Protein AF-A0A356U822-F1 (afdb_monomer)

Mean predicted aligned error: 6.44 Å

pLDDT: mean 88.54, std 7.98, range [46.19, 98.0]

Sequence (262 aa):
MSKSGEIRYLLTSSNTKQGFHTFIPDLIQGLRKIYILKGAAGSGKSTFIRLLGESLSEKGYEIEFWISALDPVSPDGVYIPRLGAAVINGSLPQPIDPRYPGATGHIIYLGDYRNSKDLNGKTREIIDLIDRQDEQNAKAFEVLRIAAQVREEVKRPARDCLSVANIRGLIEELASELLREQPGERHYFASAVTADGMVNYIDEISYECKRRYILTGPPGSGKSMVITELARMAREKGYFLEYYHCGFDLESIVMVIIRNLQ

Solvent-accessible surface area (backbone atoms only — not comparable to full-atom values): 14302 Å² total; per-residue (Å²): 131,81,66,63,27,56,76,45,76,42,37,34,28,17,45,20,43,89,32,81,46,66,36,56,75,66,73,56,56,90,44,64,36,36,39,33,36,33,49,62,91,88,49,48,58,37,58,51,38,48,53,52,43,54,60,38,17,66,71,45,34,52,31,40,35,25,31,26,23,79,43,78,94,35,38,41,23,29,37,30,70,96,72,37,30,36,38,33,56,21,65,45,100,72,68,54,77,59,93,44,69,80,74,35,17,41,81,43,63,37,57,83,78,52,72,68,77,82,51,67,91,44,61,64,61,52,51,56,52,50,57,49,49,52,55,50,50,55,54,51,35,51,52,38,37,52,51,48,54,54,52,49,63,64,18,45,70,40,42,75,68,56,56,65,69,60,50,50,53,52,39,54,54,51,51,69,76,66,67,64,78,47,73,48,79,48,67,36,34,34,25,23,32,29,81,92,41,82,47,74,43,57,66,73,70,48,60,86,52,93,73,83,88,83,86,82,77,64,69,39,63,51,60,41,56,46,52,51,51,43,50,50,54,38,46,76,62,28,23,26,36,40,39,18,17,34,18,54,40,76,87,40,44,76,46,73,47,68,55,78,62,129

Radius of gyration: 20.71 Å; Cα contacts (8 Å, |Δi|>4): 453; chains: 1; bounding box: 52×39×64 Å

Nearest PDB structures (foldseek):
  5izm-assembly1_A  TM=5.209E-01  e=2.216E+00  Homo sapiens
  8xj3-assembly1_B  TM=2.256E-01  e=2.216E+00  Akkermansia muciniphila

Foldseek 3Di:
DPQFAAEAEFAQWAQALQGIDGQVVVVLPPQQAEEEEDEDPPLCLQVVQVVVQRVVRRVHFHKYFHADQADRVGGQKIDGVVRSYMYGHQPPVNGDDDPDDPGHYDYDYSNVVDDPVVCPPCVVVVVVVVVVVVVVSVVVSVVLNVVVVVLVVQLVVLQVPEDPVVLVVVLVVCLVVFADAAADEGEGAQWHQHPVGIGGCVCSVCVPPPDDDADDDDRNNCQQVSQVVSVVSNNVRHWYKYFHAHNHHRSRTPDIDTPPRD

Structure (mmCIF, N/CA/C/O backbone):
data_AF-A0A356U822-F1
#
_entry.id   AF-A0A356U822-F1
#
loop_
_atom_site.group_PDB
_atom_site.id
_atom_site.type_symbol
_atom_site.label_atom_id
_atom_site.label_alt_id
_atom_site.label_comp_id
_atom_site.label_asym_id
_atom_site.label_entity_id
_atom_site.label_seq_id
_atom_site.pdbx_PDB_ins_code
_atom_site.Cartn_x
_at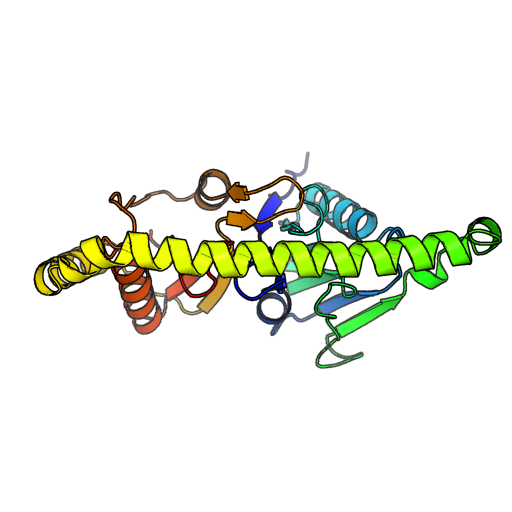om_site.Cartn_y
_atom_site.Cartn_z
_atom_site.occupancy
_atom_site.B_iso_or_equiv
_atom_site.auth_seq_id
_atom_site.auth_comp_id
_atom_site.auth_asym_id
_atom_site.auth_atom_id
_atom_site.pdbx_PDB_model_num
ATOM 1 N N . MET A 1 1 ? -26.441 -0.836 -22.595 1.00 46.19 1 MET A N 1
ATOM 2 C CA . MET A 1 1 ? -25.017 -0.545 -22.326 1.00 46.19 1 MET A CA 1
ATOM 3 C C . MET A 1 1 ? -24.641 -1.293 -21.060 1.00 46.19 1 MET A C 1
ATOM 5 O O . MET A 1 1 ? -25.331 -1.110 -20.064 1.00 46.19 1 MET A O 1
ATOM 9 N N . SER A 1 2 ? -23.671 -2.211 -21.106 1.00 52.91 2 SER A N 1
ATOM 10 C CA . SER A 1 2 ? -23.185 -2.876 -19.889 1.00 52.91 2 SER A CA 1
ATOM 11 C C . SER A 1 2 ? -22.552 -1.828 -18.979 1.00 52.91 2 SER A C 1
ATOM 13 O O . SER A 1 2 ? -21.801 -0.979 -19.452 1.00 52.91 2 SER A O 1
ATOM 15 N N . LYS A 1 3 ? -22.897 -1.842 -17.692 1.00 75.62 3 LYS A N 1
ATOM 16 C CA . LYS A 1 3 ? -22.325 -0.922 -16.706 1.00 75.62 3 LYS A CA 1
ATOM 17 C C . LYS A 1 3 ? -20.821 -1.215 -16.587 1.00 75.62 3 LYS A C 1
ATOM 19 O O . LYS A 1 3 ? -20.459 -2.382 -16.437 1.00 75.62 3 LYS A O 1
ATOM 24 N N . SER A 1 4 ? -19.974 -0.186 -16.694 1.00 82.25 4 SER A N 1
ATOM 25 C CA . SER A 1 4 ? -18.534 -0.315 -16.422 1.00 82.25 4 SER A CA 1
ATOM 26 C C . SER A 1 4 ? -18.336 -0.858 -15.010 1.00 82.25 4 SER A C 1
ATOM 28 O O . SER A 1 4 ? -19.109 -0.521 -14.108 1.00 82.25 4 SER A O 1
ATOM 30 N N . GLY A 1 5 ? -17.339 -1.720 -14.832 1.00 86.69 5 GLY A N 1
ATOM 31 C CA . GLY A 1 5 ? -16.978 -2.242 -13.522 1.00 86.69 5 GLY A CA 1
ATOM 32 C C . GLY A 1 5 ? -16.317 -1.162 -12.674 1.00 86.69 5 GLY A C 1
ATOM 33 O O . GLY A 1 5 ? -15.721 -0.223 -13.204 1.00 86.69 5 GLY A O 1
ATOM 34 N N . GLU A 1 6 ? -16.453 -1.278 -11.360 1.00 90.88 6 GLU A N 1
ATOM 35 C CA . GLU A 1 6 ? -15.905 -0.302 -10.425 1.00 90.88 6 GLU A CA 1
ATOM 36 C C . GLU A 1 6 ? -14.372 -0.345 -10.406 1.00 90.88 6 GLU A C 1
ATOM 38 O O . GLU A 1 6 ? -13.769 -1.418 -10.500 1.00 90.88 6 GLU A O 1
ATOM 43 N N . ILE A 1 7 ? -13.746 0.828 -10.301 1.00 93.44 7 ILE A N 1
ATOM 44 C CA . ILE A 1 7 ? -12.296 0.971 -10.186 1.00 93.44 7 ILE A CA 1
ATOM 45 C C . ILE A 1 7 ? -11.983 1.603 -8.835 1.00 93.44 7 ILE A C 1
ATOM 47 O O . ILE A 1 7 ? -12.468 2.690 -8.527 1.00 93.44 7 ILE A O 1
ATOM 51 N N . ARG A 1 8 ? -11.106 0.950 -8.074 1.00 92.50 8 ARG A N 1
ATOM 52 C CA . ARG A 1 8 ? -10.548 1.466 -6.824 1.00 92.50 8 ARG A CA 1
ATOM 53 C C . ARG A 1 8 ? -9.039 1.627 -6.950 1.00 92.50 8 ARG A C 1
ATOM 55 O O . ARG A 1 8 ? -8.365 0.755 -7.495 1.00 92.50 8 ARG A O 1
ATOM 62 N N . TYR A 1 9 ? -8.505 2.707 -6.391 1.00 93.62 9 TYR A N 1
ATOM 63 C CA . TYR A 1 9 ? -7.067 2.961 -6.307 1.00 93.62 9 TYR A CA 1
ATOM 64 C C . TYR A 1 9 ? -6.591 2.799 -4.864 1.00 93.62 9 TYR A C 1
ATOM 66 O O . TYR A 1 9 ? -7.190 3.351 -3.943 1.00 93.62 9 TYR A O 1
ATOM 74 N N . LEU A 1 10 ? -5.524 2.027 -4.665 1.00 93.62 10 LEU A N 1
ATOM 75 C CA . LEU A 1 10 ? -4.975 1.702 -3.350 1.00 93.62 10 LEU A CA 1
ATOM 76 C C . LEU A 1 10 ? -3.466 1.919 -3.331 1.00 93.62 10 LEU A C 1
ATOM 78 O O . LEU A 1 10 ? -2.761 1.523 -4.257 1.00 93.62 10 LEU A O 1
ATOM 82 N N . LEU A 1 11 ? -2.962 2.505 -2.248 1.00 93.62 11 LEU A N 1
ATOM 83 C CA . LEU A 1 11 ? -1.528 2.641 -2.020 1.00 93.62 11 LEU A CA 1
ATOM 84 C C . LEU A 1 11 ? -1.010 1.342 -1.397 1.00 93.62 11 LEU A C 1
ATOM 86 O O . LEU A 1 11 ? -1.392 0.974 -0.285 1.00 93.62 11 LEU A O 1
ATOM 90 N N . THR A 1 12 ? -0.140 0.635 -2.111 1.00 93.56 12 THR A N 1
ATOM 91 C CA . THR A 1 12 ? 0.454 -0.627 -1.633 1.00 93.56 12 THR A CA 1
ATOM 92 C C . THR A 1 12 ? 1.937 -0.505 -1.335 1.00 93.56 12 THR A C 1
ATOM 94 O O . THR A 1 12 ? 2.517 -1.443 -0.801 1.00 93.56 12 THR A O 1
ATOM 97 N N . SER A 1 13 ? 2.556 0.627 -1.665 1.00 94.19 13 SER A N 1
ATOM 98 C CA . SER A 1 13 ? 3.960 0.909 -1.383 1.00 94.19 13 SER A CA 1
ATOM 99 C C . SER A 1 13 ? 4.145 2.310 -0.801 1.00 94.19 13 SER A C 1
ATOM 101 O O . SER A 1 13 ? 3.261 3.158 -0.928 1.00 94.19 13 SER A O 1
ATOM 103 N N . SER A 1 14 ? 5.273 2.542 -0.126 1.00 95.00 14 SER A N 1
ATOM 104 C CA . SER A 1 14 ? 5.680 3.855 0.392 1.00 95.00 14 SER A CA 1
ATOM 105 C C . SER A 1 14 ? 7.184 3.904 0.684 1.00 95.00 14 SER A C 1
ATOM 107 O O . SER A 1 14 ? 7.799 2.874 0.968 1.00 95.00 14 SER A O 1
ATOM 109 N N . ASN A 1 15 ? 7.770 5.105 0.675 1.00 93.62 15 ASN A N 1
ATOM 110 C CA . ASN A 1 15 ? 9.106 5.369 1.214 1.00 93.62 15 ASN A CA 1
ATOM 111 C C . ASN A 1 15 ? 9.008 5.682 2.718 1.00 93.62 15 ASN A C 1
ATOM 113 O O . ASN A 1 15 ? 8.740 6.813 3.123 1.00 93.62 15 ASN A O 1
ATOM 117 N N . THR A 1 16 ? 9.174 4.671 3.567 1.00 93.00 16 THR A N 1
ATOM 118 C CA . THR A 1 16 ? 9.026 4.812 5.022 1.00 93.00 16 THR A CA 1
ATOM 119 C C . THR A 1 16 ? 10.321 5.303 5.676 1.00 93.00 16 THR A C 1
ATOM 121 O O . THR A 1 16 ? 11.376 5.399 5.045 1.00 93.00 16 THR A O 1
ATOM 124 N N . LYS A 1 17 ? 10.278 5.544 6.992 1.00 90.44 17 LYS A N 1
ATOM 125 C CA . LYS A 1 17 ? 11.473 5.791 7.819 1.00 90.44 17 LYS A CA 1
ATOM 126 C C . LYS A 1 17 ? 12.520 4.664 7.773 1.00 90.44 17 LYS A C 1
ATOM 128 O O . LYS A 1 17 ? 13.644 4.882 8.213 1.00 90.44 17 LYS A O 1
ATOM 133 N N . GLN A 1 18 ? 12.154 3.467 7.302 1.00 89.94 18 GLN A N 1
ATOM 134 C CA . GLN A 1 18 ? 13.050 2.316 7.135 1.00 89.94 18 GLN A CA 1
ATOM 135 C C . GLN A 1 18 ? 13.449 2.066 5.667 1.00 89.94 18 GLN A C 1
ATOM 137 O O . GLN A 1 18 ? 14.136 1.086 5.389 1.00 89.94 18 GLN A O 1
ATOM 142 N N . GLY A 1 19 ? 13.036 2.931 4.735 1.00 91.50 19 GLY A N 1
ATOM 143 C CA . GLY A 1 19 ? 13.259 2.773 3.297 1.00 91.50 19 GLY A CA 1
ATOM 144 C C . GLY A 1 19 ? 11.997 2.368 2.536 1.00 91.50 19 GLY A C 1
ATOM 145 O O . GLY A 1 19 ? 10.877 2.467 3.040 1.00 91.50 19 GLY A O 1
ATOM 146 N N . PHE A 1 20 ? 12.167 1.933 1.288 1.00 93.44 20 PHE A N 1
ATOM 147 C CA . PHE A 1 20 ? 11.051 1.490 0.453 1.00 93.44 20 PHE A CA 1
ATOM 148 C C . PHE A 1 20 ? 10.393 0.224 1.022 1.00 93.44 20 PHE A C 1
ATOM 150 O O . PHE A 1 20 ? 11.073 -0.757 1.323 1.00 93.44 20 PHE A O 1
ATOM 157 N N . HIS A 1 21 ? 9.064 0.224 1.115 1.00 94.50 21 HIS A N 1
ATOM 158 C CA . HIS A 1 21 ? 8.271 -0.929 1.539 1.00 94.50 21 HIS A CA 1
ATOM 159 C C . HIS A 1 21 ? 7.075 -1.148 0.611 1.00 94.50 21 HIS A C 1
ATOM 161 O O . HIS A 1 21 ? 6.486 -0.184 0.120 1.00 94.50 21 HIS A O 1
ATOM 167 N N . THR A 1 22 ? 6.683 -2.410 0.405 1.00 95.12 22 THR A N 1
ATOM 168 C CA . THR A 1 22 ? 5.496 -2.787 -0.373 1.00 95.12 22 THR A CA 1
ATOM 169 C C . THR A 1 22 ? 4.749 -3.965 0.255 1.00 95.12 22 THR A C 1
ATOM 171 O O . THR A 1 22 ? 5.359 -4.966 0.621 1.00 95.12 22 THR A O 1
ATOM 174 N N . PHE A 1 23 ? 3.420 -3.863 0.317 1.00 95.00 23 PHE A N 1
ATOM 175 C CA . PHE A 1 23 ? 2.506 -4.921 0.765 1.00 95.00 23 PHE A CA 1
ATOM 176 C C . PHE A 1 23 ? 2.071 -5.868 -0.361 1.00 95.00 23 PHE A C 1
ATOM 178 O O . PHE A 1 23 ? 1.339 -6.824 -0.118 1.00 95.00 23 PHE A O 1
ATOM 185 N N . ILE A 1 24 ? 2.506 -5.636 -1.606 1.00 95.62 24 ILE A N 1
ATOM 186 C CA . ILE A 1 24 ? 2.134 -6.488 -2.749 1.00 95.62 24 ILE A CA 1
ATOM 187 C C . ILE A 1 24 ? 2.398 -7.985 -2.487 1.00 95.62 24 ILE A C 1
ATOM 189 O O . ILE A 1 24 ? 1.507 -8.772 -2.808 1.00 95.62 24 ILE A O 1
ATOM 193 N N . PRO A 1 25 ? 3.540 -8.414 -1.902 1.00 93.94 25 PRO A N 1
ATOM 194 C CA . PRO A 1 25 ? 3.782 -9.829 -1.606 1.00 93.94 25 PRO A CA 1
ATOM 195 C C . PRO A 1 25 ? 2.712 -10.476 -0.716 1.00 93.94 25 PRO A C 1
ATOM 197 O O . PRO A 1 25 ? 2.358 -11.635 -0.939 1.00 93.94 25 PRO A O 1
ATOM 200 N N . ASP A 1 26 ? 2.172 -9.723 0.243 1.00 92.19 26 ASP A N 1
ATOM 201 C CA . ASP A 1 26 ? 1.111 -10.189 1.139 1.00 92.19 26 ASP A CA 1
ATOM 202 C C . ASP A 1 26 ? -0.240 -10.204 0.413 1.00 92.19 26 ASP A C 1
ATOM 204 O O . ASP A 1 26 ? -0.986 -11.178 0.491 1.00 92.19 26 ASP A O 1
ATOM 208 N N . LEU A 1 27 ? -0.528 -9.163 -0.376 1.00 93.00 27 LEU A N 1
ATOM 209 C CA . LEU A 1 27 ? -1.784 -9.019 -1.123 1.00 93.00 27 LEU A CA 1
ATOM 210 C C . LEU A 1 27 ? -1.979 -10.089 -2.203 1.00 93.00 27 LEU A C 1
ATOM 212 O O . LEU A 1 27 ? -3.111 -10.469 -2.500 1.00 93.00 27 LEU A O 1
ATOM 216 N N . ILE A 1 28 ? -0.893 -10.577 -2.806 1.00 92.88 28 ILE A N 1
ATOM 217 C CA . ILE A 1 28 ? -0.955 -11.649 -3.811 1.00 92.88 28 ILE A CA 1
ATOM 218 C C . ILE A 1 28 ? -0.950 -13.049 -3.189 1.00 92.88 28 ILE A C 1
ATOM 220 O O . ILE A 1 28 ? -1.092 -14.045 -3.907 1.00 92.88 28 ILE A O 1
ATOM 224 N N . GLN A 1 29 ? -0.758 -13.165 -1.873 1.00 87.44 29 GLN A N 1
ATOM 225 C CA . GLN A 1 29 ? -0.666 -14.458 -1.215 1.00 87.44 29 GLN A CA 1
ATOM 226 C C . GLN A 1 29 ? -2.015 -15.191 -1.297 1.00 87.44 29 GLN A C 1
ATOM 228 O O . GLN A 1 29 ? -3.070 -14.648 -0.989 1.00 87.44 29 GLN A O 1
ATOM 233 N N . GLY A 1 30 ? -1.996 -16.444 -1.759 1.00 84.50 30 GLY A N 1
ATOM 234 C CA . GLY A 1 30 ? -3.214 -17.250 -1.914 1.00 84.50 30 GLY A CA 1
ATOM 235 C C . GLY A 1 30 ? -4.042 -16.951 -3.171 1.00 84.50 30 GLY A C 1
ATOM 236 O O . GLY A 1 30 ? -5.045 -17.630 -3.403 1.00 84.50 30 GLY A O 1
ATOM 237 N N . LEU A 1 31 ? -3.623 -16.005 -4.020 1.00 90.62 31 LEU A N 1
ATOM 238 C CA . LEU A 1 31 ? -4.255 -15.812 -5.325 1.00 90.62 31 LEU A CA 1
ATOM 239 C C . LEU A 1 31 ? -4.028 -17.020 -6.238 1.00 90.62 31 LEU A C 1
ATOM 241 O O . LEU A 1 31 ? -2.983 -17.675 -6.216 1.00 90.62 31 LEU A O 1
ATOM 245 N N . ARG A 1 32 ? -5.027 -17.298 -7.082 1.00 88.69 32 ARG A N 1
ATOM 246 C CA . ARG A 1 32 ? -5.006 -18.447 -7.998 1.00 88.69 32 ARG A CA 1
ATOM 247 C C . ARG A 1 32 ? -4.051 -18.223 -9.162 1.00 88.69 32 ARG A C 1
ATOM 249 O O . ARG A 1 32 ? -3.459 -19.181 -9.648 1.00 88.69 32 ARG A O 1
ATOM 256 N N . LYS A 1 33 ? -3.949 -16.978 -9.636 1.00 93.31 33 LYS A N 1
ATOM 257 C CA . LYS A 1 33 ? -3.138 -16.601 -10.799 1.00 93.31 33 LYS A CA 1
ATOM 258 C C . LYS A 1 33 ? -2.445 -15.268 -10.571 1.00 93.31 33 LYS A C 1
ATOM 260 O O . LYS A 1 33 ? -3.091 -14.256 -10.325 1.00 93.31 33 LYS A O 1
ATOM 265 N N . ILE A 1 34 ? -1.132 -15.261 -10.697 1.00 96.44 34 ILE A N 1
ATOM 266 C CA . ILE A 1 34 ? -0.294 -14.087 -10.496 1.00 96.44 34 ILE A CA 1
ATOM 267 C C . ILE A 1 34 ? 0.597 -13.961 -11.725 1.00 96.44 34 ILE A C 1
ATOM 269 O O . ILE A 1 34 ? 1.344 -14.882 -12.051 1.00 96.44 34 ILE A O 1
ATOM 273 N N . TYR A 1 35 ? 0.530 -12.822 -12.404 1.00 96.44 35 TYR A N 1
ATOM 274 C CA . TYR A 1 35 ? 1.422 -12.488 -13.509 1.00 96.44 35 TYR A CA 1
ATOM 275 C C . TYR A 1 35 ? 2.403 -11.420 -13.041 1.00 96.44 35 TYR A C 1
ATOM 277 O O . TYR A 1 35 ? 2.006 -10.344 -12.606 1.00 96.44 35 TYR A O 1
ATOM 285 N N . ILE A 1 36 ? 3.692 -11.721 -13.113 1.00 96.25 36 ILE A N 1
ATOM 286 C CA . ILE A 1 36 ? 4.761 -10.863 -12.612 1.00 96.25 36 ILE A CA 1
ATOM 287 C C . ILE A 1 36 ? 5.516 -10.307 -13.810 1.00 96.25 36 ILE A C 1
ATOM 289 O O . ILE A 1 36 ? 6.252 -11.025 -14.488 1.00 96.25 36 ILE A O 1
ATOM 293 N N . LEU A 1 37 ? 5.320 -9.020 -14.076 1.00 95.81 37 LEU A N 1
ATOM 294 C CA . LEU A 1 37 ? 5.991 -8.305 -15.149 1.00 95.81 37 LEU A CA 1
ATOM 295 C C . LEU A 1 37 ? 7.400 -7.922 -14.698 1.00 95.81 37 LEU A C 1
ATOM 297 O O . LEU A 1 37 ? 7.575 -7.179 -13.732 1.00 95.81 37 LEU A O 1
ATOM 301 N N . LYS A 1 38 ? 8.411 -8.401 -15.416 1.00 93.62 38 LYS A N 1
ATOM 302 C CA . LYS A 1 38 ? 9.824 -8.078 -15.185 1.00 93.62 38 LYS A CA 1
ATOM 303 C C . LYS A 1 38 ? 10.373 -7.301 -16.375 1.00 93.62 38 LYS A C 1
ATOM 305 O O . LYS A 1 38 ? 9.950 -7.501 -17.508 1.00 93.62 38 LYS A O 1
ATOM 310 N N . GLY A 1 39 ? 11.324 -6.412 -16.130 1.00 88.62 39 GLY A N 1
ATOM 311 C CA . GLY A 1 39 ? 12.010 -5.671 -17.187 1.00 88.62 39 GLY A CA 1
ATOM 312 C C . GLY A 1 39 ? 12.588 -4.360 -16.676 1.00 88.62 39 GLY A C 1
ATOM 313 O O . GLY A 1 39 ? 12.205 -3.885 -15.607 1.00 88.62 39 GLY A O 1
ATOM 314 N N . ALA A 1 40 ? 13.482 -3.753 -17.453 1.00 84.12 40 ALA A N 1
ATOM 315 C CA . ALA A 1 40 ? 14.096 -2.471 -17.108 1.00 84.12 40 ALA A CA 1
ATOM 316 C C . ALA A 1 40 ? 13.061 -1.336 -16.958 1.00 84.12 40 ALA A C 1
ATOM 318 O O . ALA A 1 40 ? 11.923 -1.434 -17.434 1.00 84.12 40 ALA A O 1
ATOM 319 N N . ALA A 1 41 ? 13.449 -0.236 -16.312 1.00 83.25 41 ALA A N 1
ATOM 320 C CA . ALA A 1 41 ? 12.666 0.998 -16.337 1.00 83.25 41 ALA A CA 1
ATOM 321 C C . ALA A 1 41 ? 12.325 1.390 -17.791 1.00 83.25 41 ALA A C 1
ATOM 323 O O . ALA A 1 41 ? 13.121 1.187 -18.710 1.00 83.25 41 ALA A O 1
ATOM 324 N N . GLY A 1 42 ? 11.100 1.873 -18.015 1.00 82.62 42 GLY A N 1
ATOM 325 C CA . GLY A 1 42 ? 10.615 2.213 -19.358 1.00 82.62 42 GLY A CA 1
ATOM 326 C C . GLY A 1 42 ? 10.210 1.027 -20.247 1.00 82.62 42 GLY A C 1
ATOM 327 O O . GLY A 1 42 ? 9.814 1.247 -21.385 1.00 82.62 42 GLY A O 1
ATOM 328 N N . SER A 1 43 ? 10.227 -0.223 -19.763 1.00 86.25 43 SER A N 1
ATOM 329 C CA . SER A 1 43 ? 9.772 -1.394 -20.543 1.00 86.25 43 SER A CA 1
ATOM 330 C C . SER A 1 43 ? 8.244 -1.505 -20.716 1.00 86.25 43 SER A C 1
ATOM 332 O O . SER A 1 43 ? 7.755 -2.553 -21.122 1.00 86.25 43 SER A O 1
ATOM 334 N N . GLY A 1 44 ? 7.473 -0.480 -20.333 1.00 88.56 44 GLY A N 1
ATOM 335 C CA . GLY A 1 44 ? 6.012 -0.454 -20.482 1.00 88.56 44 GLY A CA 1
ATOM 336 C C . GLY A 1 44 ? 5.203 -1.223 -19.427 1.00 88.56 44 GLY A C 1
ATOM 337 O O . GLY A 1 44 ? 4.010 -1.415 -19.632 1.00 88.56 44 GLY A O 1
ATOM 338 N N . LYS A 1 45 ? 5.804 -1.644 -18.300 1.00 92.94 45 LYS A N 1
ATOM 339 C CA . LYS A 1 45 ? 5.113 -2.413 -17.236 1.00 92.94 45 LYS A CA 1
ATOM 340 C C . LYS A 1 45 ? 3.859 -1.704 -16.714 1.00 92.94 45 LYS A C 1
ATOM 342 O O . LYS A 1 45 ? 2.770 -2.258 -16.809 1.00 92.94 45 LYS A O 1
ATOM 347 N N . SER A 1 46 ? 4.002 -0.476 -16.218 1.00 93.06 46 SER A N 1
ATOM 348 C CA . SER A 1 46 ? 2.895 0.292 -15.631 1.00 93.06 46 SER A CA 1
ATOM 349 C C . SER A 1 46 ? 1.819 0.620 -16.669 1.00 93.06 46 SER A C 1
ATOM 351 O O . SER A 1 46 ? 0.628 0.523 -16.387 1.00 93.06 46 SER A O 1
ATOM 353 N N . THR A 1 47 ? 2.230 0.906 -17.910 1.00 92.88 47 THR A N 1
ATOM 354 C CA . THR A 1 47 ? 1.314 1.092 -19.043 1.00 92.88 47 THR A CA 1
ATOM 355 C C . THR A 1 47 ? 0.502 -0.169 -19.324 1.00 92.88 47 THR A C 1
ATOM 357 O O . THR A 1 47 ? -0.713 -0.088 -19.462 1.00 92.88 47 THR A O 1
ATOM 360 N N . PHE A 1 48 ? 1.148 -1.338 -19.377 1.00 94.31 48 PHE A N 1
ATOM 361 C CA . PHE A 1 48 ? 0.467 -2.615 -19.584 1.00 94.31 48 PHE A CA 1
ATOM 362 C C . PHE A 1 48 ? -0.542 -2.894 -18.465 1.00 94.31 48 PHE A C 1
ATOM 364 O O . PHE A 1 48 ? -1.684 -3.245 -18.748 1.00 94.31 48 PHE A O 1
ATOM 371 N N . ILE A 1 49 ? -0.133 -2.702 -17.206 1.00 96.81 49 ILE A N 1
ATOM 372 C CA . ILE A 1 49 ? -0.988 -2.885 -16.024 1.00 96.81 49 ILE A CA 1
ATOM 373 C C . ILE A 1 49 ? -2.230 -1.991 -16.121 1.00 96.81 49 ILE A C 1
ATOM 375 O O . ILE A 1 49 ? -3.347 -2.488 -15.975 1.00 96.81 49 ILE A O 1
ATOM 379 N N . ARG A 1 50 ? -2.045 -0.699 -16.428 1.00 96.06 50 ARG A N 1
ATOM 380 C CA . ARG A 1 50 ? -3.141 0.268 -16.577 1.00 96.06 50 ARG A CA 1
ATOM 381 C C . ARG A 1 50 ? -4.109 -0.128 -17.691 1.00 96.06 50 ARG A C 1
ATOM 383 O O . ARG A 1 50 ? -5.293 -0.301 -17.422 1.00 96.06 50 ARG A O 1
ATOM 390 N N . LEU A 1 51 ? -3.598 -0.344 -18.906 1.00 95.81 51 LEU A N 1
ATOM 391 C CA . LEU A 1 51 ? -4.423 -0.682 -20.073 1.00 95.81 51 LEU A CA 1
ATOM 392 C C . LEU A 1 51 ? -5.196 -1.992 -19.879 1.00 95.81 51 LEU A C 1
ATOM 394 O O . LEU A 1 51 ? -6.347 -2.104 -20.299 1.00 95.81 51 LEU A O 1
ATOM 398 N N . LEU A 1 52 ? -4.585 -2.988 -19.228 1.00 96.00 52 LEU A N 1
ATOM 399 C CA . LEU A 1 52 ? -5.260 -4.241 -18.904 1.00 96.00 52 LEU A CA 1
ATOM 400 C C . LEU A 1 52 ? -6.428 -4.015 -17.938 1.00 96.00 52 LEU A C 1
ATOM 402 O O . LEU A 1 52 ? -7.518 -4.537 -18.173 1.00 96.00 52 LEU A O 1
ATOM 406 N N . GLY A 1 53 ? -6.205 -3.255 -16.863 1.00 95.25 53 GLY A N 1
ATOM 407 C CA . GLY A 1 53 ? -7.246 -2.951 -15.885 1.00 95.25 53 GLY A CA 1
ATOM 408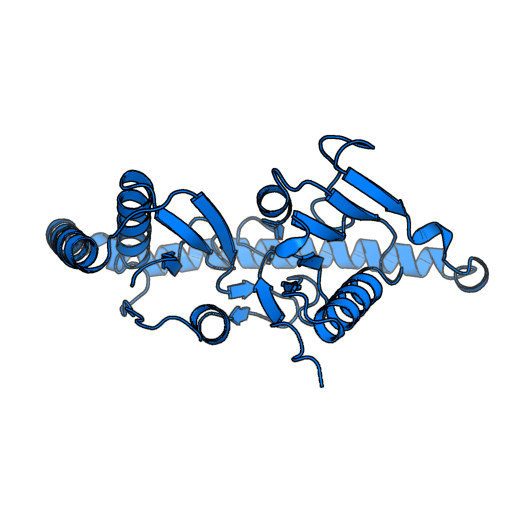 C C . GLY A 1 53 ? -8.394 -2.144 -16.490 1.00 95.25 53 GLY A C 1
ATOM 409 O O . GLY A 1 53 ? -9.548 -2.535 -16.340 1.00 95.25 53 GLY A O 1
ATOM 410 N N . GLU A 1 54 ? -8.089 -1.090 -17.250 1.00 95.00 54 GLU A N 1
ATOM 411 C CA . GLU A 1 54 ? -9.085 -0.270 -17.958 1.00 95.00 54 GLU A CA 1
ATOM 412 C C . GLU A 1 54 ? -9.929 -1.128 -18.914 1.00 95.00 54 GLU A C 1
ATOM 414 O O . GLU A 1 54 ? -11.156 -1.139 -18.820 1.00 95.00 54 GLU A O 1
ATOM 419 N N . SER A 1 55 ? -9.288 -1.960 -19.744 1.00 96.31 55 SER A N 1
ATOM 420 C CA . SER A 1 55 ? -9.996 -2.841 -20.683 1.00 96.31 55 SER A CA 1
ATOM 421 C C . SER A 1 55 ? -10.888 -3.883 -19.992 1.00 96.31 55 SER A C 1
ATOM 423 O O . SER A 1 55 ? -11.916 -4.298 -20.535 1.00 96.31 55 SER A O 1
ATOM 425 N N . LEU A 1 56 ? -10.509 -4.354 -18.799 1.00 95.06 56 LEU A N 1
ATOM 426 C CA . LEU A 1 56 ? -11.333 -5.274 -18.013 1.00 95.06 56 LEU A CA 1
ATOM 427 C C . LEU A 1 56 ? -12.476 -4.546 -17.292 1.00 95.06 56 LEU A C 1
ATOM 429 O O . LEU A 1 56 ? -13.581 -5.091 -17.229 1.00 95.06 56 LEU A O 1
ATOM 433 N N . SER A 1 57 ? -12.260 -3.317 -16.818 1.00 95.00 57 SER A N 1
ATOM 434 C CA . SER A 1 57 ? -13.323 -2.474 -16.257 1.00 95.00 57 SER A CA 1
ATOM 435 C C . SER A 1 57 ? -14.412 -2.177 -17.291 1.00 95.00 57 SER A C 1
ATOM 437 O O . SER A 1 57 ? -15.592 -2.377 -16.999 1.00 95.00 57 SER A O 1
ATOM 439 N N . GLU A 1 58 ? -14.043 -1.851 -18.535 1.00 94.56 58 GLU A N 1
ATOM 440 C CA . GLU A 1 58 ? -14.994 -1.659 -19.646 1.00 94.56 58 GLU A CA 1
ATOM 441 C C . GLU A 1 58 ? -15.876 -2.897 -19.894 1.00 94.56 58 GLU A C 1
ATOM 443 O O . GLU A 1 58 ? -17.031 -2.794 -20.313 1.00 94.56 58 GLU A O 1
ATOM 448 N N . LYS A 1 59 ? -15.353 -4.088 -19.581 1.00 93.69 59 LYS A N 1
ATOM 449 C CA . LYS A 1 59 ? -16.061 -5.377 -19.659 1.00 93.69 59 LYS A CA 1
ATOM 450 C C . LYS A 1 59 ? -16.855 -5.715 -18.390 1.00 93.69 59 LYS A C 1
ATOM 452 O O . LYS A 1 59 ? -17.358 -6.832 -18.266 1.00 93.69 59 LYS A O 1
ATOM 457 N N . GLY A 1 60 ? -16.968 -4.792 -17.438 1.00 94.25 60 GLY A N 1
ATOM 458 C CA . GLY A 1 60 ? -17.726 -4.977 -16.200 1.00 94.25 60 GLY A CA 1
ATOM 459 C C . GLY A 1 60 ? -17.003 -5.813 -15.140 1.00 94.25 60 GLY A C 1
ATOM 460 O O . GLY A 1 60 ? -17.663 -6.521 -14.376 1.00 94.25 60 GLY A O 1
ATOM 461 N N . TYR A 1 61 ? -15.666 -5.841 -15.131 1.00 94.94 61 TYR A N 1
ATOM 462 C CA . TYR A 1 61 ? -14.890 -6.391 -14.011 1.00 94.94 61 TYR A CA 1
ATOM 463 C C . TYR A 1 61 ? -14.584 -5.290 -12.998 1.00 94.94 61 TYR A C 1
ATOM 465 O O . TYR A 1 61 ? -14.213 -4.190 -13.385 1.00 94.94 61 TYR A O 1
ATOM 473 N N . GLU A 1 62 ? -14.713 -5.603 -11.713 1.00 94.88 62 GLU A N 1
ATOM 474 C CA . GLU A 1 62 ? -14.165 -4.770 -10.641 1.00 94.88 62 GLU A CA 1
ATOM 475 C C . GLU A 1 62 ? -12.639 -4.840 -10.675 1.00 94.88 62 GLU A C 1
ATOM 477 O O . GLU A 1 62 ? -12.071 -5.921 -10.880 1.00 94.88 62 GLU A O 1
ATOM 482 N N . ILE A 1 63 ? -11.992 -3.692 -10.489 1.00 96.81 63 ILE A N 1
ATOM 483 C CA . ILE A 1 63 ? -10.547 -3.527 -10.614 1.00 96.81 63 ILE A CA 1
ATOM 484 C C . ILE A 1 63 ? -10.007 -2.779 -9.396 1.00 96.81 63 ILE A C 1
ATOM 486 O O . ILE A 1 63 ? -10.454 -1.680 -9.079 1.00 96.81 63 ILE A O 1
ATOM 490 N N . GLU A 1 64 ? -8.991 -3.348 -8.752 1.00 96.06 64 GLU A N 1
ATOM 491 C CA . GLU A 1 64 ? -8.163 -2.645 -7.773 1.00 96.06 64 GLU A CA 1
ATOM 492 C C . GLU A 1 64 ? -6.807 -2.322 -8.416 1.00 96.06 64 GLU A C 1
ATOM 494 O O . GLU A 1 64 ? -6.016 -3.227 -8.690 1.00 96.06 64 GLU A O 1
ATOM 499 N N . PHE A 1 65 ? -6.519 -1.044 -8.657 1.00 97.25 65 PHE A N 1
ATOM 500 C CA . PHE A 1 65 ? -5.183 -0.592 -9.039 1.00 97.25 65 PHE A CA 1
ATOM 501 C C . PHE A 1 65 ? -4.335 -0.331 -7.798 1.00 97.25 65 PHE A C 1
ATOM 503 O O . PHE A 1 65 ? -4.740 0.379 -6.877 1.00 97.25 65 PHE A O 1
ATOM 510 N N . TRP A 1 66 ? -3.128 -0.880 -7.799 1.00 96.50 66 TRP A N 1
ATOM 511 C CA . TRP A 1 66 ? -2.128 -0.699 -6.757 1.00 96.50 66 TRP A CA 1
ATOM 512 C C . TRP A 1 66 ? -1.123 0.348 -7.217 1.00 96.50 66 TRP A C 1
ATOM 514 O O . TRP A 1 66 ? -0.367 0.106 -8.155 1.00 96.50 66 TRP A O 1
ATOM 524 N N . ILE A 1 67 ? -1.162 1.528 -6.606 1.00 94.06 67 ILE A N 1
ATOM 525 C CA . ILE A 1 67 ? -0.406 2.710 -7.029 1.00 94.06 67 ILE A CA 1
ATOM 526 C C . ILE A 1 67 ? 1.019 2.684 -6.472 1.00 94.06 67 ILE A C 1
ATOM 528 O O . ILE A 1 67 ? 1.251 2.292 -5.322 1.00 94.06 67 ILE A O 1
ATOM 532 N N . SER A 1 68 ? 1.971 3.098 -7.310 1.00 89.12 68 SER A N 1
ATOM 533 C CA . SER A 1 68 ? 3.383 3.150 -6.957 1.00 89.12 68 SER A CA 1
ATOM 534 C C . SER A 1 68 ? 3.713 4.342 -6.064 1.00 89.12 68 SER A C 1
ATOM 536 O O . SER A 1 68 ? 3.287 5.466 -6.315 1.00 89.12 68 SER A O 1
ATOM 538 N N . ALA A 1 69 ? 4.558 4.121 -5.060 1.00 87.88 69 ALA A N 1
ATOM 539 C CA . ALA A 1 69 ? 5.186 5.206 -4.311 1.00 87.88 69 ALA A CA 1
ATOM 540 C C . ALA A 1 69 ? 6.367 5.849 -5.047 1.00 87.88 69 ALA A C 1
ATOM 542 O O . ALA A 1 69 ? 6.811 6.931 -4.664 1.00 87.88 69 ALA A O 1
ATOM 543 N N . LEU A 1 70 ? 6.906 5.187 -6.072 1.00 85.00 70 LEU A N 1
ATOM 544 C CA . LEU A 1 70 ? 8.007 5.728 -6.871 1.00 85.00 70 LEU A CA 1
ATOM 545 C C . LEU A 1 70 ? 7.501 6.676 -7.956 1.00 85.00 70 LEU A C 1
ATOM 547 O O . LEU A 1 70 ? 8.200 7.616 -8.315 1.00 85.00 70 LEU A O 1
ATOM 551 N N . ASP A 1 71 ? 6.292 6.417 -8.452 1.00 83.88 71 ASP A N 1
ATOM 552 C CA . ASP A 1 71 ? 5.618 7.210 -9.472 1.00 83.88 71 ASP A CA 1
ATOM 553 C C . ASP A 1 71 ? 4.094 7.183 -9.228 1.00 83.88 71 ASP A C 1
ATOM 555 O O . ASP A 1 71 ? 3.426 6.225 -9.630 1.00 83.88 71 ASP A O 1
ATOM 559 N N . PRO A 1 72 ? 3.524 8.211 -8.570 1.00 75.38 72 PRO A N 1
ATOM 560 C CA . PRO A 1 72 ? 2.113 8.234 -8.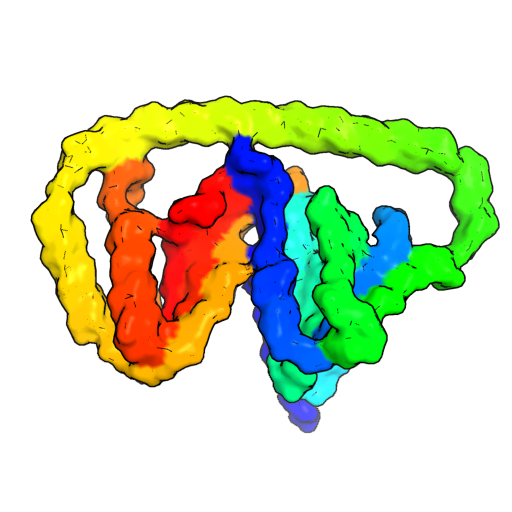174 1.00 75.38 72 PRO A CA 1
ATOM 561 C C . PRO A 1 72 ? 1.109 8.135 -9.326 1.00 75.38 72 PRO A C 1
ATOM 563 O O . PRO A 1 72 ? -0.055 7.811 -9.089 1.00 75.38 72 PRO A O 1
ATOM 566 N N . VAL A 1 73 ? 1.523 8.400 -10.572 1.00 83.31 73 VAL A N 1
ATOM 567 C CA . VAL A 1 73 ? 0.649 8.267 -11.752 1.00 83.31 73 VAL A CA 1
ATOM 568 C C . VAL A 1 73 ? 0.698 6.873 -12.387 1.00 83.31 73 VAL A C 1
ATOM 570 O O . VAL A 1 73 ? -0.046 6.591 -13.333 1.00 83.31 73 VAL A O 1
ATOM 573 N N . SER A 1 74 ? 1.551 5.988 -11.866 1.00 88.69 74 SER A N 1
ATOM 574 C CA . SER A 1 74 ? 1.791 4.648 -12.392 1.00 88.69 74 SER A CA 1
ATOM 575 C C . SER A 1 74 ? 1.323 3.556 -11.424 1.00 88.69 74 SER A C 1
ATOM 577 O O . SER A 1 74 ? 1.691 3.559 -10.247 1.00 88.69 74 SER A O 1
ATOM 579 N N . PRO A 1 75 ? 0.565 2.553 -11.905 1.00 94.75 75 PRO A N 1
ATOM 580 C CA . PRO A 1 75 ? 0.251 1.385 -11.097 1.00 94.75 75 PRO A CA 1
ATOM 581 C C . PRO A 1 75 ? 1.419 0.386 -11.079 1.00 94.75 75 PRO A C 1
ATOM 583 O O . PRO A 1 75 ? 1.968 0.022 -12.122 1.00 94.75 75 PRO A O 1
ATOM 586 N N . ASP A 1 76 ? 1.737 -0.113 -9.887 1.00 95.19 76 ASP A N 1
ATOM 587 C CA . ASP A 1 76 ? 2.608 -1.267 -9.650 1.00 95.19 76 ASP A CA 1
ATOM 588 C C . ASP A 1 76 ? 1.848 -2.593 -9.675 1.00 95.19 76 ASP A C 1
ATOM 590 O O . ASP A 1 76 ? 2.458 -3.661 -9.726 1.00 95.19 76 ASP A O 1
ATOM 594 N N . GLY A 1 77 ? 0.519 -2.562 -9.685 1.00 97.00 77 GLY A N 1
ATOM 595 C CA . GLY A 1 77 ? -0.270 -3.763 -9.883 1.00 97.00 77 GLY A CA 1
ATOM 596 C C . GLY A 1 77 ? -1.728 -3.493 -10.200 1.00 97.00 77 GLY A C 1
ATOM 597 O O . GLY A 1 77 ? -2.241 -2.389 -10.025 1.00 97.00 77 GLY A O 1
ATOM 598 N N . VAL A 1 78 ? -2.387 -4.535 -10.685 1.00 98.00 78 VAL A N 1
ATOM 599 C CA . VAL A 1 78 ? -3.830 -4.585 -10.875 1.00 98.00 78 VAL A CA 1
ATOM 600 C C . VAL A 1 78 ? -4.346 -5.918 -10.355 1.00 98.00 78 VAL A C 1
ATOM 602 O O . VAL A 1 78 ? -3.863 -6.979 -10.760 1.00 98.00 78 VAL A O 1
ATOM 605 N N . TYR A 1 79 ? -5.316 -5.869 -9.449 1.00 97.75 79 TYR A N 1
ATOM 606 C CA . TYR A 1 79 ? -6.015 -7.030 -8.919 1.00 97.75 79 TYR A CA 1
ATOM 607 C C . TYR A 1 79 ? -7.445 -7.074 -9.452 1.00 97.75 79 TYR A C 1
ATOM 609 O O . TYR A 1 79 ? -8.140 -6.062 -9.513 1.00 97.75 79 TYR A O 1
ATOM 617 N N . ILE A 1 80 ? -7.866 -8.270 -9.863 1.00 96.50 80 ILE A N 1
ATOM 618 C CA . ILE A 1 80 ? -9.178 -8.542 -10.442 1.00 96.50 80 ILE A CA 1
ATOM 619 C C . ILE A 1 80 ? -9.897 -9.544 -9.527 1.00 96.50 80 ILE A C 1
ATOM 621 O O . ILE A 1 80 ? -9.737 -10.761 -9.712 1.00 96.50 80 ILE A O 1
ATOM 625 N N . PRO A 1 81 ? -10.695 -9.072 -8.544 1.00 92.50 81 PRO A N 1
ATOM 626 C CA . PRO A 1 81 ? -11.258 -9.911 -7.487 1.00 92.50 81 PRO A CA 1
ATOM 627 C C . PRO A 1 81 ? -12.040 -11.114 -8.004 1.00 92.50 81 PRO A C 1
ATOM 629 O O . PRO A 1 81 ? -11.789 -12.248 -7.598 1.00 92.50 81 PRO A O 1
ATOM 632 N N . ARG A 1 82 ? -12.922 -10.893 -8.987 1.00 92.94 82 ARG A N 1
ATOM 633 C CA . ARG A 1 82 ? -13.755 -11.946 -9.592 1.00 92.94 82 ARG A CA 1
ATOM 634 C C . ARG A 1 82 ? -12.943 -13.082 -10.224 1.00 92.94 82 ARG A C 1
ATOM 636 O O . ARG A 1 82 ? -13.437 -14.200 -10.331 1.00 92.94 82 ARG A O 1
ATOM 643 N N . LEU A 1 83 ? -11.712 -12.807 -10.656 1.00 92.25 83 LEU A N 1
ATOM 644 C CA . LEU A 1 83 ? -10.819 -13.807 -11.241 1.00 92.25 83 LEU A CA 1
ATOM 645 C C . LEU A 1 83 ? -9.853 -14.414 -10.215 1.00 92.25 83 LEU A C 1
ATOM 647 O O . LEU A 1 83 ? -9.193 -15.407 -10.527 1.00 92.25 83 LEU A O 1
ATOM 651 N N . GLY A 1 84 ? -9.751 -13.832 -9.014 1.00 92.94 84 GLY A N 1
ATOM 652 C CA . GLY A 1 84 ? -8.720 -14.180 -8.036 1.00 92.94 84 GLY A CA 1
ATOM 653 C C . GLY A 1 84 ? -7.319 -14.069 -8.637 1.00 92.94 84 GLY A C 1
ATOM 654 O O . GLY A 1 84 ? -6.487 -14.956 -8.415 1.00 92.94 84 GLY A O 1
ATOM 655 N N . ALA A 1 85 ? -7.105 -13.043 -9.469 1.00 95.56 85 ALA A N 1
ATOM 656 C CA . ALA A 1 85 ? -5.905 -12.882 -10.275 1.00 95.56 85 ALA A CA 1
ATOM 657 C C . ALA A 1 85 ? -5.317 -11.475 -10.163 1.00 95.56 85 ALA A C 1
ATOM 659 O O . ALA A 1 85 ? -6.064 -10.501 -10.093 1.00 95.56 85 ALA A O 1
ATOM 660 N N . ALA A 1 86 ? -3.989 -11.377 -10.196 1.00 97.44 86 ALA A N 1
ATOM 661 C CA . ALA A 1 86 ? -3.274 -10.104 -10.194 1.00 97.44 86 ALA A CA 1
ATOM 662 C C . ALA A 1 86 ? -2.188 -10.059 -11.275 1.00 97.44 86 ALA A C 1
ATOM 664 O O . ALA A 1 86 ? -1.564 -11.077 -11.584 1.00 97.44 86 ALA A O 1
ATOM 665 N N . VAL A 1 87 ? -1.940 -8.868 -11.820 1.00 97.88 87 VAL A N 1
ATOM 666 C CA . VAL A 1 87 ? -0.760 -8.561 -12.640 1.00 97.88 87 VAL A CA 1
ATOM 667 C C . VAL A 1 87 ? 0.051 -7.494 -11.918 1.00 97.88 87 VAL A C 1
ATOM 669 O O . VAL A 1 87 ? -0.499 -6.450 -11.585 1.00 97.88 87 VAL A O 1
ATOM 672 N N . ILE A 1 88 ? 1.333 -7.750 -11.661 1.00 97.06 88 ILE A N 1
ATOM 673 C CA . ILE A 1 88 ? 2.182 -6.888 -10.827 1.00 97.06 88 ILE A CA 1
ATOM 674 C C . ILE A 1 88 ? 3.509 -6.538 -11.496 1.00 97.06 88 ILE A C 1
ATOM 676 O O . ILE A 1 88 ? 4.045 -7.305 -12.295 1.00 97.06 88 ILE A O 1
ATOM 680 N N . ASN A 1 89 ? 4.074 -5.399 -11.117 1.00 95.62 89 ASN A N 1
ATOM 681 C CA . ASN A 1 89 ? 5.449 -5.011 -11.383 1.00 95.62 89 ASN A CA 1
ATOM 682 C C . ASN A 1 89 ? 6.385 -5.777 -10.432 1.00 95.62 89 ASN A C 1
ATOM 684 O O . ASN A 1 89 ? 6.403 -5.542 -9.229 1.00 95.62 89 ASN A O 1
ATOM 688 N N . GLY A 1 90 ? 7.178 -6.701 -10.972 1.00 93.25 90 GLY A N 1
ATOM 689 C CA . GLY A 1 90 ? 8.152 -7.484 -10.206 1.00 93.25 90 GLY A CA 1
ATOM 690 C C . GLY A 1 90 ? 9.536 -6.840 -10.088 1.00 93.25 90 GLY A C 1
ATOM 691 O O . GLY A 1 90 ? 10.436 -7.454 -9.512 1.00 93.25 90 GLY A O 1
ATOM 692 N N . SER A 1 91 ? 9.734 -5.652 -10.666 1.00 90.25 91 SER A N 1
ATOM 693 C CA . SER A 1 91 ? 11.017 -4.934 -10.733 1.00 90.25 91 SER A CA 1
ATOM 694 C C . SER A 1 91 ? 11.055 -3.719 -9.794 1.00 90.25 91 SER A C 1
ATOM 696 O O . SER A 1 91 ? 11.606 -2.682 -10.149 1.00 90.25 91 SER A O 1
ATOM 698 N N . LEU A 1 92 ? 10.433 -3.841 -8.619 1.00 90.12 92 LEU A N 1
ATOM 699 C CA . LEU A 1 92 ? 10.488 -2.847 -7.542 1.00 90.12 92 LEU A CA 1
ATOM 700 C C . LEU A 1 92 ? 11.855 -2.871 -6.829 1.00 90.12 92 LEU A C 1
ATOM 702 O O . LEU A 1 92 ? 12.565 -3.873 -6.948 1.00 90.12 92 LEU A O 1
ATOM 706 N N . PRO A 1 93 ? 12.202 -1.830 -6.039 1.00 88.25 93 PRO A N 1
ATOM 707 C CA . PRO A 1 93 ? 13.411 -1.815 -5.209 1.00 88.25 93 PRO A CA 1
ATOM 708 C C . PRO A 1 93 ? 13.536 -3.051 -4.316 1.00 88.25 93 PRO A C 1
ATOM 710 O O . PRO A 1 93 ? 14.636 -3.543 -4.096 1.00 88.25 93 PRO A O 1
ATOM 713 N N . GLN A 1 94 ? 12.398 -3.578 -3.853 1.00 88.94 94 GLN A N 1
ATOM 714 C CA . GLN A 1 94 ? 12.279 -4.941 -3.350 1.00 88.94 94 GLN A CA 1
ATOM 715 C C . GLN A 1 94 ? 11.716 -5.836 -4.469 1.00 88.94 94 GLN A C 1
ATOM 717 O O . GLN A 1 94 ? 10.505 -5.808 -4.708 1.00 88.94 94 GLN A O 1
ATOM 722 N N . PRO A 1 95 ? 12.549 -6.627 -5.172 1.00 89.19 95 PRO A N 1
ATOM 723 C CA . PRO A 1 95 ? 12.076 -7.468 -6.263 1.00 89.19 95 PRO A CA 1
ATOM 724 C C . PRO A 1 95 ? 11.082 -8.520 -5.770 1.00 89.19 95 PRO A C 1
ATOM 726 O O . PRO A 1 95 ? 11.255 -9.108 -4.703 1.00 89.19 95 PRO A O 1
ATOM 729 N N . ILE A 1 96 ? 10.053 -8.782 -6.576 1.00 92.81 96 ILE A N 1
ATOM 730 C CA . ILE A 1 96 ? 9.019 -9.775 -6.262 1.00 92.81 96 ILE A CA 1
ATOM 731 C C . ILE A 1 96 ? 9.120 -10.918 -7.260 1.00 92.81 96 ILE A C 1
ATOM 733 O O . ILE A 1 96 ? 9.025 -10.693 -8.467 1.00 92.81 96 ILE A O 1
ATOM 737 N N . ASP A 1 97 ? 9.296 -12.136 -6.762 1.00 90.38 97 ASP A N 1
ATOM 738 C CA . ASP A 1 97 ? 9.324 -13.367 -7.551 1.00 90.38 97 ASP A CA 1
ATOM 739 C C . ASP A 1 97 ? 8.191 -14.309 -7.122 1.00 90.38 97 ASP A C 1
ATOM 741 O O . ASP A 1 97 ? 7.699 -14.225 -5.991 1.00 90.38 97 ASP A O 1
ATOM 745 N N . PRO A 1 98 ? 7.711 -15.190 -8.017 1.00 87.75 98 PRO A N 1
ATOM 746 C CA . PRO A 1 98 ? 6.580 -16.040 -7.695 1.00 87.75 98 PRO A CA 1
ATOM 747 C C . PRO A 1 98 ? 6.994 -17.118 -6.696 1.00 87.75 98 PRO A C 1
ATOM 749 O O . PRO A 1 98 ? 7.964 -17.838 -6.913 1.00 87.75 98 PRO A O 1
ATOM 752 N N . ARG A 1 99 ? 6.194 -17.297 -5.639 1.00 85.50 99 ARG A N 1
ATOM 753 C CA . ARG A 1 99 ? 6.418 -18.361 -4.646 1.00 85.50 99 ARG A CA 1
ATOM 754 C C . ARG A 1 99 ? 6.339 -19.766 -5.255 1.00 85.50 99 ARG A C 1
ATOM 756 O O . ARG A 1 99 ? 7.078 -20.649 -4.838 1.00 85.50 99 ARG A O 1
ATOM 763 N N . TYR A 1 100 ? 5.454 -19.961 -6.236 1.00 85.12 100 TYR A N 1
ATOM 764 C CA . TYR A 1 100 ? 5.272 -21.225 -6.958 1.00 85.12 100 TYR A CA 1
ATOM 765 C C . TYR A 1 100 ? 5.298 -20.980 -8.481 1.00 85.12 100 TYR A C 1
ATOM 767 O O . TYR A 1 100 ? 4.234 -20.858 -9.104 1.00 85.12 100 TYR A O 1
ATOM 775 N N . PRO A 1 101 ? 6.497 -20.848 -9.086 1.00 84.81 101 PRO A N 1
ATOM 776 C CA . PRO A 1 101 ? 6.645 -20.603 -10.519 1.00 84.81 101 PRO A CA 1
ATOM 777 C C . PRO A 1 101 ? 5.941 -21.681 -11.359 1.00 84.81 101 PRO A C 1
ATOM 779 O O . PRO A 1 101 ? 6.084 -22.872 -11.097 1.00 84.81 101 PRO A O 1
ATOM 782 N N . GLY A 1 102 ? 5.163 -21.271 -12.362 1.00 77.19 102 GLY A N 1
ATOM 783 C CA . GLY A 1 102 ? 4.448 -22.163 -13.284 1.00 77.19 102 GLY A CA 1
ATOM 784 C C . GLY A 1 102 ? 3.144 -22.764 -12.745 1.00 77.19 102 GLY A C 1
ATOM 785 O O . GLY A 1 102 ? 2.324 -23.204 -13.545 1.00 77.19 102 GLY A O 1
ATOM 786 N N . ALA A 1 103 ? 2.922 -22.740 -11.426 1.00 84.88 103 ALA A N 1
ATOM 787 C CA . ALA A 1 103 ? 1.683 -23.209 -10.805 1.00 84.88 103 ALA A CA 1
ATOM 788 C C . ALA A 1 103 ? 0.683 -22.062 -10.609 1.00 84.88 103 ALA A C 1
ATOM 790 O O . ALA A 1 103 ? -0.367 -22.032 -11.245 1.00 84.88 103 ALA A O 1
ATOM 791 N N . THR A 1 104 ? 1.022 -21.104 -9.744 1.00 85.62 104 THR A N 1
ATOM 792 C CA . THR A 1 104 ? 0.195 -19.912 -9.499 1.00 85.62 104 THR A CA 1
ATOM 793 C C . THR A 1 104 ? 0.856 -18.636 -10.000 1.00 85.62 104 THR A C 1
ATOM 795 O O . THR A 1 104 ? 0.159 -17.654 -10.232 1.00 85.62 104 THR A O 1
ATOM 798 N N . GLY A 1 105 ? 2.181 -18.634 -10.181 1.00 89.94 105 GLY A N 1
ATOM 799 C CA . GLY A 1 105 ? 2.943 -17.460 -10.591 1.00 89.94 105 GLY A CA 1
ATOM 800 C C . GLY A 1 105 ? 3.606 -17.613 -11.956 1.00 89.94 105 GLY A C 1
ATOM 801 O O . GLY A 1 105 ? 4.357 -18.560 -12.189 1.00 89.94 105 GLY A O 1
ATOM 802 N N . HIS A 1 106 ? 3.381 -16.646 -12.839 1.00 92.50 106 HIS A N 1
ATOM 803 C CA . HIS A 1 106 ? 3.941 -16.597 -14.186 1.00 92.50 106 HIS A CA 1
ATOM 804 C C . HIS A 1 106 ? 4.776 -15.332 -14.356 1.00 92.50 106 HIS A C 1
ATOM 806 O O . HIS A 1 106 ? 4.264 -14.227 -14.197 1.00 92.50 106 HIS A O 1
ATOM 812 N N . ILE A 1 107 ? 6.054 -15.482 -14.700 1.00 93.50 107 ILE A N 1
ATOM 813 C CA . ILE A 1 107 ? 6.909 -14.342 -15.039 1.00 93.50 107 ILE A CA 1
ATOM 814 C C . ILE A 1 107 ? 6.703 -14.002 -16.513 1.00 93.50 107 ILE A C 1
ATOM 816 O O . ILE A 1 107 ? 6.793 -14.875 -17.373 1.00 93.50 107 ILE A O 1
ATOM 820 N N . ILE A 1 108 ? 6.457 -12.726 -16.796 1.00 92.12 108 ILE A N 1
ATOM 821 C CA . ILE A 1 108 ? 6.442 -12.168 -18.148 1.00 92.12 108 ILE A CA 1
ATOM 822 C C . ILE A 1 108 ? 7.582 -11.157 -18.221 1.00 92.12 108 ILE A C 1
ATOM 824 O O . ILE A 1 108 ? 7.539 -10.110 -17.571 1.00 92.12 108 ILE A O 1
ATOM 828 N N . TYR A 1 109 ? 8.616 -11.466 -18.999 1.00 90.38 109 TYR A N 1
ATOM 829 C CA . TYR A 1 109 ? 9.741 -10.561 -19.187 1.00 90.38 109 TYR A CA 1
ATOM 830 C C . TYR A 1 109 ? 9.456 -9.600 -20.346 1.00 90.38 109 TYR A C 1
ATOM 832 O O . TYR A 1 109 ? 9.485 -9.972 -21.513 1.00 90.38 109 TYR A O 1
ATOM 840 N N . LEU A 1 110 ? 9.171 -8.337 -20.029 1.00 87.38 110 LEU A N 1
ATOM 841 C CA . LEU A 1 110 ? 8.877 -7.312 -21.033 1.00 87.38 110 LEU A CA 1
ATOM 842 C C . LEU A 1 110 ? 10.120 -6.825 -21.791 1.00 87.38 110 LEU A C 1
ATOM 844 O O . LEU A 1 110 ? 9.989 -6.106 -22.778 1.00 87.38 110 LEU A O 1
ATOM 848 N N . GLY A 1 111 ? 11.325 -7.209 -21.355 1.00 80.56 111 GLY A N 1
ATOM 849 C CA . GLY A 1 111 ? 12.553 -6.899 -22.089 1.00 80.56 111 GLY A CA 1
ATOM 850 C C . GLY A 1 111 ? 12.599 -7.545 -23.476 1.00 80.56 111 GLY A C 1
ATOM 851 O O . GLY A 1 111 ? 13.155 -6.941 -24.389 1.00 80.56 111 GLY A O 1
ATOM 852 N N . ASP A 1 112 ? 11.930 -8.688 -23.660 1.00 81.19 112 ASP A N 1
ATOM 853 C CA . ASP A 1 112 ? 11.862 -9.400 -24.946 1.00 81.19 112 ASP A CA 1
ATOM 854 C C . ASP A 1 112 ? 11.079 -8.624 -26.018 1.00 81.19 112 ASP A C 1
ATOM 856 O O . ASP A 1 112 ? 11.250 -8.853 -27.212 1.00 81.19 112 ASP A O 1
ATOM 860 N N . TYR A 1 113 ? 10.246 -7.665 -25.603 1.00 79.19 113 TYR A N 1
ATOM 861 C CA . TYR A 1 113 ? 9.396 -6.862 -26.487 1.00 79.19 113 TYR A CA 1
ATOM 862 C C . TYR A 1 113 ? 9.978 -5.465 -26.750 1.00 79.19 113 TYR A C 1
ATOM 864 O O . TYR A 1 113 ? 9.290 -4.588 -27.277 1.00 79.19 113 TYR A O 1
ATOM 872 N N . ARG A 1 114 ? 11.240 -5.224 -26.368 1.00 71.44 114 ARG A N 1
ATOM 873 C CA . ARG A 1 114 ? 11.915 -3.933 -26.547 1.00 71.44 114 ARG A CA 1
ATOM 874 C C . ARG A 1 114 ? 12.648 -3.878 -27.886 1.00 71.44 114 ARG A C 1
ATOM 876 O O . ARG A 1 114 ? 13.361 -4.805 -28.259 1.00 71.44 114 ARG A O 1
ATOM 883 N N . ASN A 1 115 ? 12.548 -2.745 -28.581 1.00 72.56 115 ASN A N 1
ATOM 884 C CA . ASN A 1 115 ? 13.356 -2.497 -29.772 1.00 72.56 115 ASN A CA 1
ATOM 885 C C . ASN A 1 115 ? 14.828 -2.285 -29.377 1.00 72.56 115 ASN A C 1
ATOM 887 O O . ASN A 1 115 ? 15.205 -1.236 -28.854 1.00 72.56 115 ASN A O 1
ATOM 891 N N . SER A 1 116 ? 15.669 -3.291 -29.617 1.00 69.44 116 SER A N 1
ATOM 892 C CA . SER A 1 116 ? 17.095 -3.270 -29.264 1.00 69.44 116 SER A CA 1
ATOM 893 C C . SER A 1 116 ? 17.900 -2.219 -30.036 1.00 69.44 116 SER A C 1
ATOM 895 O O . SER A 1 116 ? 18.944 -1.780 -29.559 1.00 69.44 116 SER A O 1
ATOM 897 N N . LYS A 1 117 ? 17.406 -1.756 -31.192 1.00 72.38 117 LYS A N 1
ATOM 898 C CA . LYS A 1 117 ? 18.082 -0.732 -32.004 1.00 72.38 117 LYS A CA 1
ATOM 899 C C . LYS A 1 117 ? 18.103 0.645 -31.334 1.00 72.38 117 LYS A C 1
ATOM 901 O O . LYS A 1 117 ? 19.089 1.359 -31.486 1.00 72.38 117 LYS A O 1
ATOM 906 N N . ASP A 1 118 ? 17.082 0.978 -30.543 1.00 71.50 118 ASP A N 1
ATOM 907 C CA . ASP A 1 118 ? 16.931 2.297 -29.900 1.00 71.50 118 ASP A CA 1
ATOM 908 C C . ASP A 1 118 ? 17.774 2.450 -28.616 1.00 71.50 118 ASP A C 1
ATOM 910 O O . ASP A 1 118 ? 17.893 3.540 -28.053 1.00 71.50 118 ASP A O 1
ATOM 914 N N . LEU A 1 119 ? 18.355 1.346 -28.134 1.00 71.00 119 LEU A N 1
ATOM 915 C CA . LEU A 1 119 ? 19.221 1.273 -26.951 1.00 71.00 119 LEU A CA 1
ATOM 916 C C . LEU A 1 119 ? 20.702 1.517 -27.268 1.00 71.00 119 LEU A C 1
ATOM 918 O O . LEU A 1 119 ? 21.482 1.846 -26.370 1.00 71.00 119 LEU A O 1
ATOM 922 N N . ASN A 1 120 ? 21.098 1.341 -28.530 1.00 73.00 120 ASN A N 1
ATOM 923 C CA . ASN A 1 120 ? 22.489 1.462 -28.940 1.00 73.00 120 ASN A CA 1
ATOM 924 C C . ASN A 1 120 ? 23.003 2.889 -28.707 1.00 73.00 120 ASN A C 1
ATOM 926 O O . ASN A 1 120 ? 22.401 3.865 -29.144 1.00 73.00 120 ASN A O 1
ATOM 930 N N . GLY A 1 121 ? 24.136 3.002 -28.010 1.00 80.62 121 GLY A N 1
ATOM 931 C CA . GLY A 1 121 ? 24.788 4.280 -27.708 1.00 80.62 121 GLY A CA 1
ATOM 932 C C . GLY A 1 121 ? 24.345 4.959 -26.406 1.00 80.62 121 GLY A C 1
ATOM 933 O O . GLY A 1 121 ? 25.017 5.892 -25.981 1.00 80.62 121 GLY A O 1
ATOM 934 N N . LYS A 1 122 ? 23.292 4.473 -25.729 1.00 86.50 122 LYS A N 1
ATOM 935 C CA . LYS A 1 122 ? 22.791 5.053 -24.462 1.00 86.50 122 LYS A CA 1
ATOM 936 C C . LYS A 1 122 ? 23.199 4.287 -23.202 1.00 86.50 122 LYS A C 1
ATOM 938 O O . LYS A 1 122 ? 22.807 4.655 -22.103 1.00 86.50 122 LYS A O 1
ATOM 943 N N . THR A 1 123 ? 23.987 3.221 -23.333 1.00 85.12 123 THR A N 1
ATOM 944 C CA . THR A 1 123 ? 24.332 2.337 -22.207 1.00 85.12 123 THR A CA 1
ATOM 945 C C . THR A 1 123 ? 24.975 3.079 -21.038 1.00 85.12 123 THR A C 1
ATOM 947 O O . THR A 1 123 ? 24.568 2.866 -19.903 1.00 85.12 123 THR A O 1
ATOM 950 N N . ARG A 1 124 ? 25.950 3.959 -21.307 1.00 89.88 124 ARG A N 1
ATOM 951 C CA . ARG A 1 124 ? 26.621 4.737 -20.251 1.00 89.88 124 ARG A CA 1
ATOM 952 C C . ARG A 1 124 ? 25.653 5.683 -19.551 1.00 89.88 124 ARG A C 1
ATOM 954 O O . ARG A 1 124 ? 25.568 5.649 -18.339 1.00 89.88 124 ARG A O 1
ATOM 961 N N . GLU A 1 125 ? 24.865 6.427 -20.325 1.00 92.62 125 GLU A N 1
ATOM 962 C CA . GLU A 1 125 ? 23.841 7.328 -19.790 1.00 92.62 125 GLU A CA 1
ATOM 963 C C . GLU A 1 125 ? 22.852 6.587 -18.877 1.00 92.62 125 GLU A C 1
ATOM 965 O O . GLU A 1 125 ? 22.533 7.066 -17.796 1.00 92.62 125 GLU A O 1
ATOM 970 N N . ILE A 1 126 ? 22.396 5.395 -19.278 1.00 88.12 126 ILE A N 1
ATOM 971 C CA . ILE A 1 126 ? 21.487 4.576 -18.464 1.00 88.12 126 ILE A CA 1
ATOM 972 C C . ILE A 1 126 ? 22.148 4.158 -17.147 1.00 88.12 126 ILE A C 1
ATOM 974 O O . ILE A 1 126 ? 21.504 4.260 -16.107 1.00 88.12 126 ILE A O 1
ATOM 978 N N . ILE A 1 127 ? 23.399 3.689 -17.187 1.00 89.31 127 ILE A N 1
ATOM 979 C CA . ILE A 1 127 ? 24.144 3.295 -15.981 1.00 89.31 127 ILE A CA 1
ATOM 980 C C . ILE A 1 127 ? 24.302 4.501 -15.052 1.00 89.31 127 ILE A C 1
ATOM 982 O O . ILE A 1 127 ? 23.891 4.429 -13.900 1.00 89.31 127 ILE A O 1
ATOM 986 N N . ASP A 1 128 ? 24.778 5.632 -15.577 1.00 94.69 128 ASP A N 1
ATOM 987 C CA . ASP A 1 128 ? 25.000 6.854 -14.798 1.00 94.69 128 ASP A CA 1
ATOM 988 C C . ASP A 1 128 ? 23.702 7.358 -14.139 1.00 94.69 128 ASP A C 1
ATOM 990 O O . ASP A 1 128 ? 23.709 7.828 -13.000 1.00 94.69 128 ASP A O 1
ATOM 994 N N . LEU A 1 129 ? 22.565 7.263 -14.840 1.00 93.38 129 LEU A N 1
ATOM 995 C CA . LEU A 1 129 ? 21.258 7.648 -14.301 1.00 93.38 129 LEU A CA 1
ATOM 996 C C . LEU A 1 129 ? 20.768 6.699 -13.202 1.00 93.38 129 LEU A C 1
ATOM 998 O O . LEU A 1 129 ? 20.182 7.177 -12.231 1.00 93.38 129 LEU A O 1
ATOM 1002 N N . ILE A 1 130 ? 20.995 5.389 -13.343 1.00 89.56 130 ILE A N 1
ATOM 1003 C CA . ILE A 1 130 ? 20.643 4.392 -12.320 1.00 89.56 130 ILE A CA 1
ATOM 1004 C C . ILE A 1 130 ? 21.496 4.607 -11.067 1.00 89.56 130 ILE A C 1
ATOM 1006 O O . ILE A 1 130 ? 20.946 4.766 -9.981 1.00 89.56 130 ILE A O 1
ATOM 1010 N N . ASP A 1 131 ? 22.815 4.726 -11.223 1.00 92.62 131 ASP A N 1
ATOM 1011 C CA . ASP A 1 131 ? 23.733 4.944 -10.100 1.00 92.62 131 ASP A CA 1
ATOM 1012 C C . ASP A 1 131 ? 23.393 6.244 -9.357 1.00 92.62 131 ASP A C 1
ATOM 1014 O O . ASP A 1 131 ? 23.354 6.299 -8.124 1.00 92.62 131 ASP A O 1
ATOM 1018 N N . ARG A 1 132 ? 23.067 7.304 -10.108 1.00 95.06 132 ARG A N 1
ATOM 1019 C CA . ARG A 1 132 ? 22.616 8.571 -9.528 1.00 95.06 132 ARG A CA 1
ATOM 1020 C C . ARG A 1 132 ? 21.279 8.424 -8.806 1.00 95.06 132 ARG A C 1
ATOM 1022 O O . ARG A 1 132 ? 21.107 9.035 -7.754 1.00 95.06 132 ARG A O 1
ATOM 1029 N N . GLN A 1 133 ? 20.329 7.664 -9.347 1.00 91.19 133 GLN A N 1
ATOM 1030 C CA . GLN A 1 133 ? 19.051 7.404 -8.681 1.00 91.19 133 GLN A CA 1
ATOM 1031 C C . GLN A 1 133 ? 19.271 6.715 -7.330 1.00 91.19 133 GLN A C 1
ATOM 1033 O O . GLN A 1 133 ? 18.710 7.158 -6.326 1.00 91.19 133 GLN A O 1
ATOM 1038 N N . ASP A 1 134 ? 20.124 5.695 -7.285 1.00 90.25 134 ASP A N 1
ATOM 1039 C CA . ASP A 1 134 ? 20.441 4.963 -6.057 1.00 90.25 134 ASP A CA 1
ATOM 1040 C C . ASP A 1 134 ? 21.108 5.866 -5.011 1.00 90.25 134 ASP A C 1
ATOM 1042 O O . ASP A 1 134 ? 20.720 5.860 -3.838 1.00 90.25 134 ASP A O 1
ATOM 1046 N N . GLU A 1 135 ? 22.040 6.727 -5.431 1.00 94.50 135 GLU A N 1
ATOM 1047 C CA . GLU A 1 135 ? 22.680 7.704 -4.545 1.00 94.50 135 GLU A CA 1
ATOM 1048 C C . GLU A 1 135 ? 21.667 8.700 -3.948 1.00 94.50 135 GLU A C 1
ATOM 1050 O O . GLU A 1 135 ? 21.708 9.005 -2.751 1.00 94.50 135 GLU A O 1
ATOM 1055 N N . GLN A 1 136 ? 20.742 9.222 -4.762 1.00 93.56 136 GLN A N 1
ATOM 1056 C CA . GLN A 1 136 ? 19.718 10.158 -4.282 1.00 93.56 136 GLN A CA 1
ATOM 1057 C C . GLN A 1 136 ? 18.709 9.474 -3.356 1.00 93.56 136 GLN A C 1
ATOM 1059 O O . GLN A 1 136 ? 18.332 10.057 -2.339 1.00 93.56 136 GLN A O 1
ATOM 1064 N N . ASN A 1 137 ? 18.323 8.231 -3.651 1.00 89.56 137 ASN A N 1
ATOM 1065 C CA . ASN A 1 137 ? 17.454 7.440 -2.780 1.00 89.56 137 ASN A CA 1
ATOM 1066 C C . ASN A 1 137 ? 18.092 7.228 -1.403 1.00 89.56 137 ASN A C 1
ATOM 1068 O O . ASN A 1 137 ? 17.435 7.437 -0.385 1.00 89.56 137 ASN A O 1
ATOM 1072 N N . ALA A 1 138 ? 19.387 6.897 -1.352 1.00 91.44 138 ALA A N 1
ATOM 1073 C CA . ALA A 1 138 ? 20.109 6.747 -0.089 1.00 91.44 138 ALA A CA 1
ATOM 1074 C C . ALA A 1 138 ? 20.085 8.040 0.748 1.00 91.44 138 ALA A C 1
ATOM 1076 O O . ALA A 1 138 ? 19.803 8.001 1.948 1.00 91.44 138 ALA A O 1
ATOM 1077 N N . LYS A 1 139 ? 20.304 9.200 0.113 1.00 94.19 139 LYS A N 1
ATOM 1078 C CA . LYS A 1 139 ? 20.214 10.515 0.777 1.00 94.19 139 LYS A CA 1
ATOM 1079 C C . LYS A 1 139 ? 18.800 10.806 1.279 1.00 94.19 139 LYS A C 1
ATOM 1081 O O . LYS A 1 139 ? 18.636 11.272 2.405 1.00 94.19 139 LYS A O 1
ATOM 1086 N N . ALA A 1 140 ? 17.782 10.517 0.472 1.00 91.69 140 ALA A N 1
ATOM 1087 C CA . ALA A 1 140 ? 16.389 10.718 0.853 1.00 91.69 140 ALA A CA 1
ATOM 1088 C C . ALA A 1 140 ? 16.009 9.861 2.070 1.00 91.69 140 ALA A C 1
ATOM 1090 O O . ALA A 1 140 ? 15.432 10.376 3.028 1.00 91.69 140 ALA A O 1
ATOM 1091 N N . PHE A 1 141 ? 16.387 8.581 2.083 1.00 91.75 141 PHE A N 1
ATOM 1092 C CA . PHE A 1 141 ? 16.117 7.691 3.214 1.00 91.75 141 PHE A CA 1
ATOM 1093 C C . PHE A 1 141 ? 16.826 8.132 4.494 1.00 91.75 141 PHE A C 1
ATOM 1095 O O . PHE A 1 141 ? 16.235 8.040 5.570 1.00 91.75 141 PHE A O 1
ATOM 1102 N N . GLU A 1 142 ? 18.034 8.691 4.398 1.00 93.44 142 GLU A N 1
ATOM 1103 C CA . GLU A 1 142 ? 18.715 9.261 5.562 1.00 93.44 142 GLU A CA 1
ATOM 1104 C C . GLU A 1 142 ? 17.953 10.464 6.144 1.00 93.44 142 GLU A C 1
ATOM 1106 O O . GLU A 1 142 ? 17.762 10.558 7.358 1.00 93.44 142 GLU A O 1
ATOM 1111 N N . VAL A 1 143 ? 17.420 11.343 5.290 1.00 93.88 143 VAL A N 1
ATOM 1112 C CA . VAL A 1 143 ? 16.566 12.457 5.735 1.00 93.88 143 VAL A CA 1
ATOM 1113 C C . VAL A 1 143 ? 15.289 11.946 6.407 1.00 93.88 143 VAL A C 1
ATOM 1115 O O . VAL A 1 143 ? 14.920 12.442 7.474 1.00 93.88 143 VAL A O 1
ATOM 1118 N N . LEU A 1 144 ? 14.626 10.931 5.839 1.00 92.88 144 LEU A N 1
ATOM 1119 C CA . LEU A 1 144 ? 13.432 10.327 6.447 1.00 92.88 144 LEU A CA 1
ATOM 1120 C C . LEU A 1 144 ? 13.747 9.698 7.810 1.00 92.88 144 LEU A C 1
ATOM 1122 O O . LEU A 1 144 ? 12.963 9.838 8.751 1.00 92.88 144 LEU A O 1
ATOM 1126 N N . ARG A 1 145 ? 14.910 9.057 7.949 1.00 92.88 145 ARG A N 1
ATOM 1127 C CA . ARG A 1 145 ? 15.377 8.480 9.214 1.00 92.88 145 ARG A CA 1
ATOM 1128 C C . ARG A 1 145 ? 15.569 9.555 10.286 1.00 92.88 145 ARG A C 1
ATOM 1130 O O . ARG A 1 145 ? 15.102 9.377 11.410 1.00 92.88 145 ARG A O 1
ATOM 1137 N N . ILE A 1 146 ? 16.200 10.680 9.944 1.00 93.38 146 ILE A N 1
ATOM 1138 C CA . ILE A 1 146 ? 16.377 11.824 10.857 1.00 93.38 146 ILE A CA 1
ATOM 1139 C C . ILE A 1 146 ? 15.018 12.424 11.236 1.00 93.38 146 ILE A C 1
ATOM 1141 O O . ILE A 1 146 ? 14.734 12.631 12.417 1.00 93.38 146 ILE A O 1
ATOM 1145 N N . ALA A 1 147 ? 14.134 12.637 10.259 1.00 91.88 147 ALA A N 1
ATOM 1146 C CA . ALA A 1 147 ? 12.787 13.146 10.509 1.00 91.88 147 ALA A CA 1
ATOM 1147 C C . ALA A 1 147 ? 11.993 12.239 11.467 1.00 91.88 147 ALA A C 1
ATOM 1149 O O . ALA A 1 147 ? 11.207 12.729 12.280 1.00 91.88 147 ALA A O 1
ATOM 1150 N N . ALA A 1 148 ? 12.217 10.922 11.424 1.00 90.62 148 ALA A N 1
ATOM 1151 C CA . ALA A 1 148 ? 11.569 9.984 12.332 1.00 90.62 148 ALA A CA 1
ATOM 1152 C C . ALA A 1 148 ? 12.025 10.156 13.785 1.00 90.62 148 ALA A C 1
ATOM 1154 O O . ALA A 1 148 ? 11.194 10.051 14.687 1.00 90.62 148 ALA A O 1
ATOM 1155 N N . GLN A 1 149 ? 13.306 10.468 14.011 1.00 91.81 149 GLN A N 1
ATOM 1156 C CA . GLN A 1 149 ? 13.839 10.749 15.348 1.00 91.81 149 GLN A CA 1
ATOM 1157 C C . GLN A 1 149 ? 13.186 12.004 15.938 1.00 91.81 149 GLN A C 1
ATOM 1159 O O . GLN A 1 149 ? 12.609 11.943 17.022 1.00 91.81 149 GLN A O 1
ATOM 1164 N N . VAL A 1 150 ? 13.158 13.099 15.170 1.00 92.56 150 VAL A N 1
ATOM 1165 C CA . VAL A 1 150 ? 12.507 14.359 15.577 1.00 92.56 150 VAL A CA 1
ATOM 1166 C C . VAL A 1 150 ? 11.015 14.149 15.849 1.00 92.56 150 VAL A C 1
ATOM 1168 O O . VAL A 1 150 ? 10.467 14.644 16.834 1.00 92.56 150 VAL A O 1
ATOM 1171 N N . ARG A 1 151 ? 10.326 13.371 15.006 1.00 88.00 151 ARG A N 1
ATOM 1172 C CA . ARG A 1 151 ? 8.898 13.077 15.191 1.00 88.00 151 ARG A CA 1
ATOM 1173 C C . ARG A 1 151 ? 8.619 12.332 16.498 1.00 88.00 151 ARG A C 1
ATOM 1175 O O . ARG A 1 151 ? 7.566 12.554 17.094 1.00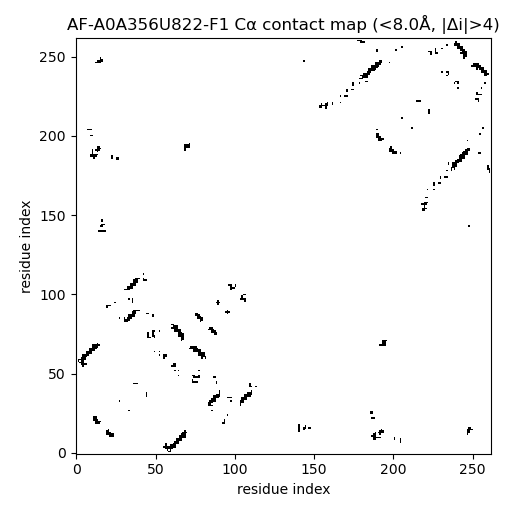 88.00 151 ARG A O 1
ATOM 1182 N N . GLU A 1 152 ? 9.513 11.453 16.939 1.00 87.88 152 GLU A N 1
ATOM 1183 C CA . GLU A 1 152 ? 9.340 10.738 18.205 1.00 87.88 152 GLU A CA 1
ATOM 1184 C C . GLU A 1 152 ? 9.546 11.657 19.416 1.00 87.88 152 GLU A C 1
ATOM 1186 O O . GLU A 1 152 ? 8.788 11.570 20.383 1.00 87.88 152 GLU A O 1
ATOM 1191 N N . GLU A 1 153 ? 10.473 12.613 19.330 1.00 91.31 153 GLU A N 1
ATOM 1192 C CA . GLU A 1 153 ? 10.641 13.659 20.349 1.00 91.31 153 GLU A CA 1
ATOM 1193 C C . GLU A 1 153 ? 9.376 14.511 20.503 1.00 91.31 153 GLU A C 1
ATOM 1195 O O . GLU A 1 153 ? 8.947 14.776 21.624 1.00 91.31 153 GLU A O 1
ATOM 1200 N N . VAL A 1 154 ? 8.714 14.856 19.392 1.00 89.88 154 VAL A N 1
ATOM 1201 C CA . VAL A 1 154 ? 7.435 15.590 19.408 1.00 89.88 154 VAL A CA 1
ATOM 1202 C C . VAL A 1 154 ? 6.307 14.772 20.048 1.00 89.88 154 VAL A C 1
ATOM 1204 O O . VAL A 1 154 ? 5.450 15.330 20.733 1.00 89.88 154 VAL A O 1
ATOM 1207 N N . LYS A 1 155 ? 6.275 13.449 19.839 1.00 87.94 155 LYS A N 1
ATOM 1208 C CA . LYS A 1 155 ? 5.236 12.573 20.411 1.00 87.94 155 LYS A CA 1
ATOM 1209 C C . LYS A 1 155 ? 5.419 12.336 21.912 1.00 87.94 155 LYS A C 1
ATOM 1211 O O . LYS A 1 155 ? 4.419 12.101 22.592 1.00 87.94 155 LYS A O 1
ATOM 1216 N N . ARG A 1 156 ? 6.658 12.354 22.419 1.00 88.50 156 ARG A N 1
ATOM 1217 C CA . ARG A 1 156 ? 6.996 11.937 23.792 1.00 88.50 156 ARG A CA 1
ATOM 1218 C C . ARG A 1 156 ? 6.176 12.668 24.871 1.00 88.50 156 ARG A C 1
ATOM 1220 O O . ARG A 1 156 ? 5.509 11.968 25.626 1.00 88.50 156 ARG A O 1
ATOM 1227 N N . PRO A 1 157 ? 6.090 14.014 24.907 1.00 87.62 157 PRO A N 1
ATOM 1228 C CA . PRO A 1 157 ? 5.354 14.706 25.969 1.00 87.62 157 PRO A CA 1
ATOM 1229 C C . PRO A 1 157 ? 3.866 14.342 26.008 1.00 87.62 157 PRO A C 1
ATOM 1231 O O . PRO A 1 157 ? 3.292 14.141 27.072 1.00 87.62 157 PRO A O 1
ATOM 1234 N N . ALA A 1 158 ? 3.233 14.228 24.837 1.00 85.12 158 ALA A N 1
ATOM 1235 C CA . ALA A 1 158 ? 1.828 13.844 24.748 1.00 85.12 158 ALA A CA 1
ATOM 1236 C C . ALA A 1 158 ? 1.610 12.385 25.171 1.00 85.12 158 ALA A C 1
ATOM 1238 O O . ALA A 1 158 ? 0.608 12.081 25.814 1.00 85.12 158 ALA A O 1
ATOM 1239 N N . ARG A 1 159 ? 2.554 11.498 24.829 1.00 84.62 159 ARG A N 1
ATOM 1240 C CA . ARG A 1 159 ? 2.519 10.080 25.197 1.00 84.62 159 ARG A CA 1
ATOM 1241 C C . ARG A 1 159 ? 2.621 9.882 26.710 1.00 84.62 159 ARG A C 1
ATOM 1243 O O . ARG A 1 159 ? 1.892 9.054 27.248 1.00 84.62 159 ARG A O 1
ATOM 1250 N N . ASP A 1 160 ? 3.475 10.647 27.381 1.00 86.38 160 ASP A N 1
ATOM 1251 C CA . ASP A 1 160 ? 3.689 10.547 28.831 1.00 86.38 160 ASP A CA 1
ATOM 1252 C C . ASP A 1 160 ? 2.449 10.983 29.637 1.00 86.38 160 ASP A C 1
ATOM 1254 O O . ASP A 1 160 ? 2.220 10.506 30.746 1.00 86.38 160 ASP A O 1
ATOM 1258 N N . CYS A 1 161 ? 1.601 11.831 29.050 1.00 86.25 161 CYS A N 1
ATOM 1259 C CA . CYS A 1 161 ? 0.351 12.306 29.648 1.00 86.25 161 CYS A CA 1
ATOM 1260 C C . CYS A 1 161 ? -0.879 11.440 29.304 1.00 86.25 161 CYS A C 1
ATOM 1262 O O . CYS A 1 161 ? -2.008 11.821 29.627 1.00 86.25 161 CYS A O 1
ATOM 1264 N N . LEU A 1 162 ? -0.710 10.301 28.621 1.00 85.94 162 LEU A N 1
ATOM 1265 C CA . LEU A 1 162 ? -1.835 9.454 28.217 1.00 85.94 162 LEU A CA 1
ATOM 1266 C C . LEU A 1 162 ? -2.496 8.761 29.413 1.00 85.94 162 LEU A C 1
ATOM 1268 O O . LEU A 1 162 ? -1.885 7.941 30.097 1.00 85.94 162 LEU A O 1
ATOM 1272 N N . SER A 1 163 ? -3.801 8.982 29.587 1.00 88.94 163 SER A N 1
ATOM 1273 C CA . SER A 1 163 ? -4.612 8.160 30.488 1.00 88.94 163 SER A CA 1
ATOM 1274 C C . SER A 1 163 ? -4.963 6.827 29.824 1.00 88.94 163 SER A C 1
ATOM 1276 O O . SER A 1 163 ? -5.883 6.738 29.008 1.00 88.94 163 SER A O 1
ATOM 1278 N N . VAL A 1 164 ? -4.248 5.767 30.208 1.00 86.94 164 VAL A N 1
ATOM 1279 C CA . VAL A 1 164 ? -4.511 4.395 29.738 1.00 86.94 164 VAL A CA 1
ATOM 1280 C C . VAL A 1 164 ? -5.930 3.941 30.095 1.00 86.94 164 VAL A C 1
ATOM 1282 O O . VAL A 1 164 ? -6.568 3.254 29.302 1.00 86.94 164 VAL A O 1
ATOM 1285 N N . ALA A 1 165 ? -6.447 4.347 31.258 1.00 87.94 165 ALA A N 1
ATOM 1286 C CA . ALA A 1 165 ? -7.802 4.007 31.688 1.00 87.94 165 ALA A CA 1
ATOM 1287 C C . ALA A 1 165 ? -8.865 4.608 30.755 1.00 87.94 165 ALA A C 1
ATOM 1289 O O . ALA A 1 165 ? -9.758 3.893 30.307 1.00 87.94 165 ALA A O 1
ATOM 1290 N N . ASN A 1 166 ? -8.723 5.888 30.394 1.00 86.62 166 ASN A N 1
ATOM 1291 C CA . ASN A 1 166 ? -9.667 6.555 29.493 1.00 86.62 166 ASN A CA 1
ATOM 1292 C C . ASN A 1 166 ? -9.620 5.943 28.087 1.00 86.62 166 ASN A C 1
ATOM 1294 O O . ASN A 1 166 ? -10.657 5.763 27.457 1.00 86.62 166 ASN A O 1
ATOM 1298 N N . ILE A 1 167 ? -8.422 5.588 27.610 1.00 87.75 167 ILE A N 1
ATOM 1299 C CA . ILE A 1 167 ? -8.240 4.914 26.318 1.00 87.75 167 ILE A CA 1
ATOM 1300 C C . ILE A 1 167 ? -8.941 3.554 26.309 1.00 87.75 167 ILE A C 1
ATOM 1302 O O . ILE A 1 167 ? -9.631 3.246 25.342 1.00 87.75 167 ILE A O 1
ATOM 1306 N N . ARG A 1 168 ? -8.808 2.757 27.378 1.00 87.94 168 ARG A N 1
ATOM 1307 C CA . ARG A 1 168 ? -9.520 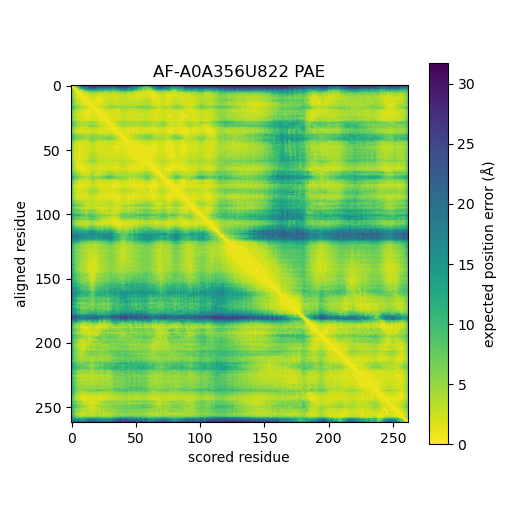1.474 27.488 1.00 87.94 168 ARG A CA 1
ATOM 1308 C C . ARG A 1 168 ? -11.033 1.655 27.470 1.00 87.94 168 ARG A C 1
ATOM 1310 O O . ARG A 1 168 ? -11.691 0.953 26.714 1.00 87.94 168 ARG A O 1
ATOM 1317 N N . GLY A 1 169 ? -11.558 2.622 28.225 1.00 86.44 169 GLY A N 1
ATOM 1318 C CA . GLY A 1 169 ? -12.992 2.930 28.211 1.00 86.44 169 GLY A CA 1
ATOM 1319 C C . GLY A 1 169 ? -13.501 3.273 26.807 1.00 86.44 169 GLY A C 1
ATOM 1320 O O . GLY A 1 169 ? -14.492 2.704 26.361 1.00 86.44 169 GLY A O 1
ATOM 1321 N N . LEU A 1 170 ? -12.766 4.114 26.069 1.00 87.38 170 LEU A N 1
ATOM 1322 C CA . LEU A 1 170 ? -13.094 4.458 24.679 1.00 87.38 170 LEU A CA 1
ATOM 1323 C C . LEU A 1 170 ? -13.066 3.235 23.746 1.00 87.38 170 LEU A C 1
ATOM 1325 O O . LEU A 1 170 ? -13.903 3.109 22.855 1.00 87.38 170 LEU A O 1
ATOM 1329 N N . ILE A 1 171 ? -12.096 2.336 23.925 1.00 88.88 171 ILE A N 1
ATOM 1330 C CA . ILE A 1 171 ? -11.990 1.107 23.127 1.00 88.88 171 ILE A CA 1
ATOM 1331 C C . ILE A 1 171 ? -13.190 0.192 23.384 1.00 88.88 171 ILE A C 1
ATOM 1333 O O . ILE A 1 171 ? -13.761 -0.328 22.430 1.00 88.88 171 ILE A O 1
ATOM 1337 N N . GLU A 1 172 ? -13.585 0.003 24.642 1.00 87.25 172 GLU A N 1
ATOM 1338 C CA . GLU A 1 172 ? -14.737 -0.829 25.010 1.00 87.25 172 GLU A CA 1
ATOM 1339 C C . GLU A 1 172 ? -16.047 -0.268 24.443 1.00 87.25 172 GLU A C 1
ATOM 1341 O O . GLU A 1 172 ? -16.834 -1.019 23.860 1.00 87.25 172 GLU A O 1
ATOM 1346 N N . GLU A 1 173 ? -16.241 1.050 24.538 1.00 86.50 173 GLU A N 1
ATOM 1347 C CA . GLU A 1 173 ? -17.377 1.768 23.953 1.00 86.50 173 GLU A CA 1
ATOM 1348 C C . GLU A 1 173 ? -17.455 1.525 22.438 1.00 86.50 173 GLU A C 1
ATOM 1350 O O . GLU A 1 173 ? -18.429 0.947 21.948 1.00 86.50 173 GLU A O 1
ATOM 1355 N N . LEU A 1 174 ? -16.386 1.842 21.701 1.00 85.31 174 LEU A N 1
ATOM 1356 C CA . LEU A 1 174 ? -16.334 1.674 20.246 1.00 85.31 174 LEU A CA 1
ATOM 1357 C C . LEU A 1 174 ? -16.468 0.203 19.821 1.00 85.31 174 LEU A C 1
ATOM 1359 O O . LEU A 1 174 ? -17.157 -0.106 18.850 1.00 85.31 174 LEU A O 1
ATOM 1363 N N . ALA A 1 175 ? -15.859 -0.734 20.548 1.00 84.69 175 ALA A N 1
ATOM 1364 C CA . ALA A 1 175 ? -15.953 -2.161 20.242 1.00 84.69 175 ALA A CA 1
ATOM 1365 C C . ALA A 1 175 ? -17.370 -2.721 20.434 1.00 84.69 175 ALA A C 1
ATOM 1367 O O . ALA A 1 175 ? -17.739 -3.696 19.769 1.00 84.69 175 ALA A O 1
ATOM 1368 N N . SER A 1 176 ? -18.152 -2.148 21.352 1.00 81.25 176 SER A N 1
ATOM 1369 C CA . SER A 1 176 ? -19.547 -2.538 21.568 1.00 81.25 176 SER A CA 1
ATOM 1370 C C . SER A 1 176 ? -20.455 -2.089 20.418 1.00 81.25 176 SER A C 1
ATOM 1372 O O . SER A 1 176 ? -21.358 -2.828 20.026 1.00 81.25 176 SER A O 1
ATOM 1374 N N . GLU A 1 177 ? -20.170 -0.930 19.818 1.00 79.44 177 GLU A N 1
ATOM 1375 C CA . GLU A 1 177 ? -20.945 -0.375 18.706 1.00 79.44 177 GLU A CA 1
ATOM 1376 C C . GLU A 1 177 ? -20.604 -1.005 17.350 1.00 79.44 177 GLU A C 1
ATOM 1378 O O . GLU A 1 177 ? -21.478 -1.168 16.495 1.00 79.44 177 GLU A O 1
ATOM 1383 N N . LEU A 1 178 ? -19.325 -1.323 17.132 1.00 77.38 178 LEU A N 1
ATOM 1384 C CA . LEU A 1 178 ? -18.762 -1.530 15.795 1.00 77.38 178 LEU A CA 1
ATOM 1385 C C . LEU A 1 178 ? -18.634 -2.984 15.356 1.00 77.38 178 LEU A C 1
ATOM 1387 O O . LEU A 1 178 ? -18.137 -3.229 14.264 1.00 77.38 178 LEU A O 1
ATOM 1391 N N . LEU A 1 179 ? -18.990 -3.969 16.175 1.00 78.31 179 LEU A N 1
ATOM 1392 C CA . LEU A 1 179 ? -18.555 -5.337 15.903 1.00 78.31 179 LEU A CA 1
ATOM 1393 C C . LEU A 1 179 ? -19.755 -6.293 15.576 1.00 78.31 179 LEU A C 1
ATOM 1395 O O . LEU A 1 179 ? -20.472 -6.677 16.500 1.00 78.31 179 LEU A O 1
ATOM 1399 N N . ARG A 1 180 ? -19.915 -6.754 14.289 1.00 69.69 180 ARG A N 1
ATOM 1400 C CA . ARG A 1 180 ? -20.501 -8.077 13.819 1.00 69.69 180 ARG A CA 1
ATOM 1401 C C . ARG A 1 180 ? -19.680 -8.941 12.770 1.00 69.69 180 ARG A C 1
ATOM 1403 O O . ARG A 1 180 ? -19.012 -8.381 11.917 1.00 69.69 180 ARG A O 1
ATOM 1410 N N . GLU A 1 181 ? -19.771 -10.289 12.796 1.00 56.12 181 GLU A N 1
ATOM 1411 C CA . GLU A 1 181 ? -18.841 -11.351 12.252 1.00 56.12 181 GLU A CA 1
ATOM 1412 C C . GLU A 1 181 ? -18.549 -11.496 10.710 1.00 56.12 181 GLU A C 1
ATOM 1414 O O . GLU A 1 181 ? -19.477 -11.406 9.906 1.00 56.12 181 GLU A O 1
ATOM 1419 N N . GLN A 1 182 ? -17.286 -11.838 10.317 1.00 52.72 182 GLN A N 1
ATOM 1420 C CA . GLN A 1 182 ? -16.766 -12.663 9.161 1.00 52.72 182 GLN A CA 1
ATOM 1421 C C . GLN A 1 182 ? -15.213 -12.572 8.949 1.00 52.72 182 GLN A C 1
ATOM 1423 O O . GLN A 1 182 ? -14.747 -11.459 8.799 1.00 52.72 182 GLN A O 1
ATOM 1428 N N . PRO A 1 183 ? -14.378 -13.632 8.839 1.00 63.25 183 PRO A N 1
ATOM 1429 C CA . PRO A 1 183 ? -12.902 -13.521 8.980 1.00 63.25 183 PRO A CA 1
ATOM 1430 C C . PRO A 1 183 ? -12.082 -13.105 7.727 1.00 63.25 183 PRO A C 1
ATOM 1432 O O . PRO A 1 183 ? -12.375 -13.543 6.615 1.00 63.25 183 PRO A O 1
ATOM 1435 N N . GLY A 1 184 ? -10.976 -12.359 7.922 1.00 74.00 184 GLY A N 1
ATOM 1436 C CA . GLY A 1 184 ? -9.866 -12.166 6.957 1.00 74.00 184 GLY A CA 1
ATOM 1437 C C . GLY A 1 184 ? -9.104 -10.834 7.123 1.00 74.00 184 GLY A C 1
ATOM 1438 O O . GLY A 1 184 ? -9.601 -9.923 7.769 1.00 74.00 184 GLY A O 1
ATOM 1439 N N . GLU A 1 185 ? -7.898 -10.685 6.559 1.00 86.19 185 GLU A N 1
ATOM 1440 C CA . GLU A 1 185 ? -7.102 -9.448 6.708 1.00 86.19 185 GLU A CA 1
ATOM 1441 C C . GLU A 1 185 ? -6.377 -9.049 5.415 1.00 86.19 185 GLU A C 1
ATOM 1443 O O . GLU A 1 185 ? -5.915 -9.906 4.658 1.00 86.19 185 GLU A O 1
ATOM 1448 N N . ARG A 1 186 ? -6.263 -7.739 5.167 1.00 87.19 186 ARG A N 1
ATOM 1449 C CA . ARG A 1 186 ? -5.416 -7.140 4.123 1.00 87.19 186 ARG A CA 1
ATOM 1450 C C . ARG A 1 186 ? -4.727 -5.886 4.650 1.00 87.19 186 ARG A C 1
ATOM 1452 O O . ARG A 1 186 ? -5.319 -5.143 5.428 1.00 87.19 186 ARG A O 1
ATOM 1459 N N . HIS A 1 187 ? -3.512 -5.616 4.183 1.00 92.12 187 HIS A N 1
ATOM 1460 C CA . HIS A 1 187 ? -2.737 -4.442 4.584 1.00 92.12 187 HIS A CA 1
ATOM 1461 C C . HIS A 1 187 ? -2.417 -3.549 3.382 1.00 92.12 187 HIS A C 1
ATOM 1463 O O . HIS A 1 187 ? -2.020 -4.022 2.319 1.00 92.12 187 HIS A O 1
ATOM 1469 N N . TYR A 1 188 ? -2.588 -2.248 3.586 1.00 92.19 188 TYR A N 1
ATOM 1470 C CA . TYR A 1 188 ? -2.384 -1.175 2.621 1.00 92.19 188 TYR A CA 1
ATOM 1471 C C . TYR A 1 188 ? -1.777 0.043 3.330 1.00 92.19 188 TYR A C 1
ATOM 1473 O O . TYR A 1 188 ? -1.680 0.096 4.559 1.00 92.19 188 TYR A O 1
ATOM 1481 N N . PHE A 1 189 ? -1.416 1.069 2.571 1.00 92.19 189 PHE A N 1
ATOM 1482 C CA . PHE A 1 189 ? -1.081 2.386 3.100 1.00 92.19 189 PHE A CA 1
ATOM 1483 C C . PHE A 1 189 ? -2.277 3.344 2.969 1.00 92.19 189 PHE A C 1
ATOM 1485 O O . PHE A 1 189 ? -2.955 3.368 1.946 1.00 92.19 189 PHE A O 1
ATOM 1492 N N . ALA A 1 190 ? -2.547 4.151 4.000 1.00 88.31 190 ALA A N 1
ATOM 1493 C CA . ALA A 1 190 ? -3.519 5.253 3.928 1.00 88.31 190 ALA A CA 1
ATOM 1494 C C . ALA A 1 190 ? -2.929 6.476 3.210 1.00 88.31 190 ALA A C 1
ATOM 1496 O O . ALA A 1 190 ? -3.622 7.240 2.543 1.00 88.31 190 ALA A O 1
ATOM 1497 N N . SER A 1 191 ? -1.625 6.663 3.395 1.00 90.88 191 SER A N 1
ATOM 1498 C CA . SER A 1 191 ? -0.815 7.704 2.785 1.00 90.88 191 SER A CA 1
ATOM 1499 C C . SER A 1 191 ? 0.515 7.115 2.347 1.00 90.88 191 SER A C 1
ATOM 1501 O O . SER A 1 191 ? 0.960 6.134 2.932 1.00 90.88 191 SER A O 1
ATOM 1503 N N . ALA A 1 192 ? 1.173 7.716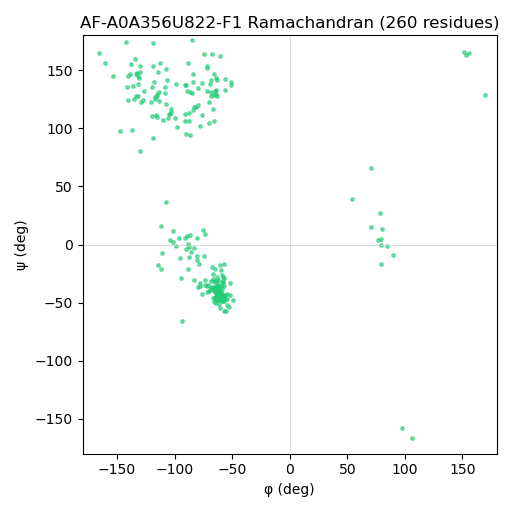 1.366 1.00 91.31 192 ALA A N 1
ATOM 1504 C CA . ALA A 1 192 ? 2.491 7.303 0.904 1.00 91.31 192 ALA A CA 1
ATOM 1505 C C . ALA A 1 192 ? 3.422 8.515 0.820 1.00 91.31 192 ALA A C 1
ATOM 1507 O O . ALA A 1 192 ? 3.000 9.615 0.461 1.00 91.31 192 ALA A O 1
ATOM 1508 N N . VAL A 1 193 ? 4.695 8.314 1.159 1.00 92.38 193 VAL A N 1
ATOM 1509 C CA . VAL A 1 193 ? 5.760 9.271 0.843 1.00 92.38 193 VAL A CA 1
ATOM 1510 C C . VAL A 1 193 ? 6.272 8.913 -0.544 1.00 92.38 193 VAL A C 1
ATOM 1512 O O . VAL A 1 193 ? 6.836 7.835 -0.746 1.00 92.38 193 VAL A O 1
ATOM 1515 N N . THR A 1 194 ? 6.042 9.810 -1.492 1.00 90.25 194 THR A N 1
ATOM 1516 C CA . THR A 1 194 ? 6.324 9.606 -2.914 1.00 90.25 194 THR A CA 1
ATOM 1517 C C . THR A 1 194 ? 7.336 10.624 -3.426 1.00 90.25 194 THR A C 1
ATOM 1519 O O . THR A 1 194 ? 7.700 11.555 -2.702 1.00 90.25 194 THR A O 1
ATOM 1522 N N . ALA A 1 195 ? 7.780 10.469 -4.675 1.00 84.62 195 ALA A N 1
ATOM 1523 C CA . ALA A 1 195 ? 8.636 11.456 -5.334 1.00 84.62 195 ALA A CA 1
ATOM 1524 C C . ALA A 1 195 ? 7.991 12.858 -5.409 1.00 84.62 195 ALA A C 1
ATOM 1526 O O . ALA A 1 195 ? 8.704 13.856 -5.341 1.00 84.62 195 ALA A O 1
ATOM 1527 N N . ASP A 1 19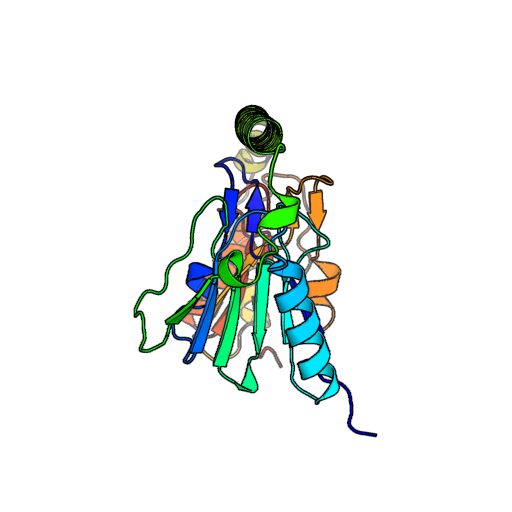6 ? 6.656 12.931 -5.442 1.00 85.25 196 ASP A N 1
ATOM 1528 C CA . ASP A 1 196 ? 5.886 14.184 -5.455 1.00 85.25 196 ASP A CA 1
ATOM 1529 C C . ASP A 1 196 ? 5.542 14.696 -4.041 1.00 85.25 196 ASP A C 1
ATOM 1531 O O . ASP A 1 196 ? 4.783 15.650 -3.866 1.00 85.25 196 ASP A O 1
ATOM 1535 N N . GLY A 1 197 ? 6.095 14.065 -3.002 1.00 87.19 197 GLY A N 1
ATOM 1536 C CA . GLY A 1 197 ? 5.802 14.363 -1.604 1.00 87.19 197 GLY A CA 1
ATOM 1537 C C . GLY A 1 197 ? 4.763 13.420 -0.998 1.00 87.19 197 GLY A C 1
ATOM 1538 O O . GLY A 1 197 ? 4.593 12.276 -1.427 1.00 87.19 197 GLY A O 1
ATOM 1539 N N . MET A 1 198 ? 4.108 13.868 0.075 1.00 89.19 198 MET A N 1
ATOM 1540 C CA . MET A 1 198 ? 3.160 13.036 0.818 1.00 89.19 198 MET A CA 1
ATOM 1541 C C . MET A 1 198 ? 1.780 13.062 0.156 1.00 89.19 198 MET A C 1
ATOM 1543 O O . MET A 1 198 ? 1.134 14.105 0.105 1.00 89.19 198 MET A O 1
ATOM 1547 N N . VAL A 1 199 ? 1.318 11.896 -0.286 1.00 90.19 199 VAL A N 1
ATOM 1548 C CA . VAL A 1 199 ? -0.013 11.687 -0.871 1.00 90.19 199 VAL A CA 1
ATOM 1549 C C . VAL A 1 199 ? -0.882 10.940 0.137 1.00 90.19 199 VAL A C 1
ATOM 1551 O O . VAL A 1 199 ? -0.389 10.067 0.851 1.00 90.19 199 VAL A O 1
ATOM 1554 N N . ASN A 1 200 ? -2.165 11.281 0.232 1.00 89.12 200 ASN A N 1
ATOM 1555 C CA . ASN A 1 200 ? -3.107 10.687 1.179 1.00 89.12 200 ASN A CA 1
ATOM 1556 C C . ASN A 1 200 ? -4.401 10.322 0.456 1.00 89.12 200 ASN A C 1
ATOM 1558 O O . ASN A 1 200 ? -4.954 11.180 -0.220 1.00 89.12 200 ASN A O 1
ATOM 1562 N N . TYR A 1 201 ? -4.842 9.071 0.602 1.00 89.31 201 TYR A N 1
ATOM 1563 C CA . TYR A 1 201 ? -6.040 8.528 -0.043 1.00 89.31 201 TYR A CA 1
ATOM 1564 C C . TYR A 1 201 ? -7.160 8.209 0.965 1.00 89.31 201 TYR A C 1
ATOM 1566 O O . TYR A 1 201 ? -8.060 7.434 0.661 1.00 89.31 201 TYR A O 1
ATOM 1574 N N . ILE A 1 202 ? -7.108 8.717 2.203 1.00 90.44 202 ILE A N 1
ATOM 1575 C CA . ILE A 1 202 ? -8.092 8.381 3.250 1.00 90.44 202 ILE A CA 1
ATOM 1576 C C . ILE A 1 202 ? -9.527 8.644 2.776 1.00 90.44 202 ILE A C 1
ATOM 1578 O O . ILE A 1 202 ? -10.401 7.806 3.013 1.00 90.44 202 ILE A O 1
ATOM 1582 N N . ASP A 1 203 ? -9.779 9.765 2.102 1.00 89.88 203 ASP A N 1
ATOM 1583 C CA . ASP A 1 203 ? -11.128 10.136 1.671 1.00 89.88 203 ASP A CA 1
ATOM 1584 C C . ASP A 1 203 ? -11.630 9.253 0.526 1.00 89.88 203 ASP A C 1
ATOM 1586 O O . ASP A 1 203 ? -12.775 8.800 0.558 1.00 89.88 203 ASP A O 1
ATOM 1590 N N . GLU A 1 204 ? -10.764 8.940 -0.434 1.00 89.00 204 GLU A N 1
ATOM 1591 C CA . GLU A 1 204 ? -11.032 8.055 -1.565 1.00 89.00 204 GLU A CA 1
ATOM 1592 C C . GLU A 1 204 ? -11.244 6.610 -1.098 1.00 89.00 204 GLU A C 1
ATOM 1594 O O . GLU A 1 204 ? -12.207 5.949 -1.480 1.00 89.00 204 GLU A O 1
ATOM 1599 N N . ILE A 1 205 ? -10.372 6.124 -0.213 1.00 90.00 205 ILE A N 1
ATOM 1600 C CA . ILE A 1 205 ? -10.395 4.760 0.324 1.00 90.00 205 ILE A CA 1
ATOM 1601 C C . ILE A 1 205 ? -11.645 4.519 1.171 1.00 90.00 205 ILE A C 1
ATOM 1603 O O . ILE A 1 205 ? -12.193 3.413 1.135 1.00 90.00 205 ILE A O 1
ATOM 1607 N N . SER A 1 206 ? -12.068 5.526 1.943 1.00 90.69 206 SER A N 1
ATOM 1608 C CA . SER A 1 206 ? -13.219 5.451 2.848 1.00 90.69 206 SER A CA 1
ATOM 1609 C C . SER A 1 206 ? -14.513 6.001 2.245 1.00 90.69 206 SER A C 1
ATOM 1611 O O . SER A 1 206 ? -15.521 6.069 2.953 1.00 90.69 206 SER A O 1
ATOM 1613 N N . TYR A 1 207 ? -14.514 6.374 0.957 1.00 88.62 207 TYR A N 1
ATOM 1614 C CA . TYR A 1 207 ? -15.642 7.029 0.291 1.00 88.62 207 TYR A CA 1
ATOM 1615 C C . TYR A 1 207 ? -16.969 6.295 0.532 1.00 88.62 207 TYR A C 1
ATOM 1617 O O . TYR A 1 207 ? -17.944 6.902 0.976 1.00 88.62 207 TYR A O 1
ATOM 1625 N N . GLU A 1 20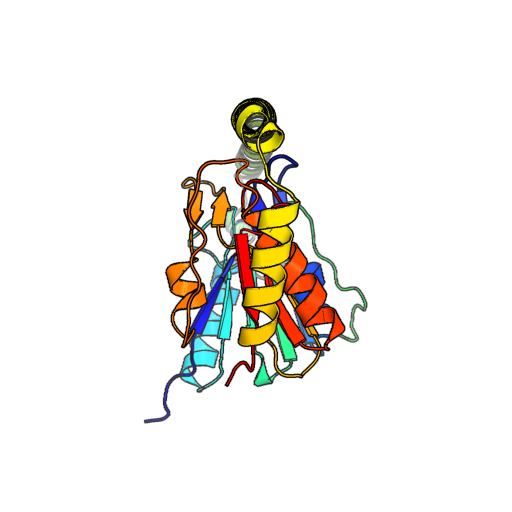8 ? -16.957 4.975 0.354 1.00 85.44 208 GLU A N 1
ATOM 1626 C CA . GLU A 1 208 ? -18.131 4.102 0.461 1.00 85.44 208 GLU A CA 1
ATOM 1627 C C . GLU A 1 208 ? -18.486 3.673 1.894 1.00 85.44 208 GLU A C 1
ATOM 1629 O O . GLU A 1 208 ? -19.479 2.974 2.118 1.00 85.44 208 GLU A O 1
ATOM 1634 N N . CYS A 1 209 ? -17.693 4.067 2.895 1.00 88.19 209 CYS A N 1
ATOM 1635 C CA . CYS A 1 209 ? -17.987 3.738 4.284 1.00 88.19 209 CYS A CA 1
ATOM 1636 C C . CYS A 1 209 ? -19.262 4.461 4.736 1.00 88.19 209 CYS A C 1
ATOM 1638 O O . CYS A 1 209 ? -19.282 5.686 4.855 1.00 88.19 209 CYS A O 1
ATOM 1640 N N . LYS A 1 210 ? -20.303 3.692 5.084 1.00 87.62 210 LYS A N 1
ATOM 1641 C CA . LYS A 1 210 ? -21.576 4.222 5.609 1.00 87.62 210 LYS A CA 1
ATOM 1642 C C . LYS A 1 210 ? -21.410 5.050 6.886 1.00 87.62 210 LYS A C 1
ATOM 1644 O O . LYS A 1 210 ? -22.203 5.950 7.147 1.00 87.62 210 LYS A O 1
ATOM 1649 N N . ARG A 1 211 ? -20.422 4.702 7.714 1.00 88.00 211 ARG A N 1
ATOM 1650 C CA . ARG A 1 211 ? -20.080 5.393 8.962 1.00 88.00 211 ARG A CA 1
ATOM 1651 C C . ARG A 1 211 ? -18.569 5.547 9.053 1.00 88.00 211 ARG A C 1
ATOM 1653 O O . ARG A 1 211 ? -17.838 4.600 8.769 1.00 88.00 211 ARG A O 1
ATOM 1660 N N . ARG A 1 212 ? -18.113 6.731 9.465 1.00 90.94 212 ARG A N 1
ATOM 1661 C CA . ARG A 1 212 ? -16.697 7.041 9.688 1.00 90.94 212 ARG A CA 1
ATOM 1662 C C . ARG A 1 212 ? -16.532 7.616 11.087 1.00 90.94 212 ARG A C 1
ATOM 1664 O O . ARG A 1 212 ? -17.169 8.608 11.425 1.00 90.94 212 ARG A O 1
ATOM 1671 N N . TYR A 1 213 ? -15.667 6.992 11.875 1.00 90.31 213 TYR A N 1
ATOM 1672 C CA . TYR A 1 213 ? -15.302 7.449 13.210 1.00 90.31 213 TYR A CA 1
ATOM 1673 C C . TYR A 1 213 ? -13.919 8.090 13.111 1.00 90.31 213 TYR A C 1
ATOM 1675 O O . TYR A 1 213 ? -12.939 7.411 12.804 1.00 90.31 213 TYR A O 1
ATOM 1683 N N . ILE A 1 214 ? -13.845 9.408 13.307 1.00 92.12 214 ILE A N 1
ATOM 1684 C CA . ILE A 1 214 ? -12.615 10.185 13.112 1.00 92.12 214 ILE A CA 1
ATOM 1685 C C . ILE A 1 214 ? -12.039 10.549 14.478 1.00 92.12 214 ILE A C 1
ATOM 1687 O O . ILE A 1 214 ? -12.575 11.400 15.186 1.00 92.12 214 ILE A O 1
ATOM 1691 N N . LEU A 1 215 ? -10.922 9.917 14.841 1.00 90.44 215 LEU A N 1
ATOM 1692 C CA . LEU A 1 215 ? -10.196 10.241 16.066 1.00 90.44 215 LEU A CA 1
ATOM 1693 C C . LEU A 1 215 ? -9.300 11.462 15.835 1.00 90.44 215 LEU A C 1
ATOM 1695 O O . LEU A 1 215 ? -8.367 11.416 15.031 1.00 90.44 215 LEU A O 1
ATOM 1699 N N . THR A 1 216 ? -9.541 12.544 16.570 1.00 88.94 216 THR A N 1
ATOM 1700 C CA . THR A 1 216 ? -8.754 13.781 16.487 1.00 88.94 216 THR A CA 1
ATOM 1701 C C . THR A 1 216 ? -7.867 13.955 17.721 1.00 88.94 216 THR A C 1
ATOM 1703 O O . THR A 1 216 ? -8.147 13.441 18.801 1.00 88.94 216 THR A O 1
ATOM 1706 N N . GLY A 1 217 ? -6.726 14.625 17.552 1.00 87.00 217 GLY A N 1
ATOM 1707 C CA . GLY A 1 217 ? -5.790 14.906 18.644 1.00 87.00 217 GLY A CA 1
ATOM 1708 C C . GLY A 1 217 ? -4.338 15.035 18.176 1.00 87.00 217 GLY A C 1
ATOM 1709 O O . GLY A 1 217 ? -4.016 14.608 17.061 1.00 87.00 217 GLY A O 1
ATOM 1710 N N . PRO A 1 218 ? -3.433 15.573 19.011 1.00 86.00 218 PRO A N 1
ATOM 1711 C CA . PRO A 1 218 ? -2.029 15.785 18.651 1.00 86.00 218 PRO A CA 1
ATOM 1712 C C . PRO A 1 218 ? -1.247 14.469 18.450 1.00 86.00 218 PRO A C 1
ATOM 1714 O O . PRO A 1 218 ? -1.703 13.392 18.854 1.00 86.00 218 PRO A O 1
ATOM 1717 N N . PRO A 1 219 ? -0.062 14.493 17.811 1.00 85.31 219 PRO A N 1
ATOM 1718 C CA . PRO A 1 219 ? 0.850 13.349 17.802 1.00 85.31 219 PRO A CA 1
ATOM 1719 C C . PRO A 1 219 ? 1.102 12.830 19.223 1.00 85.31 219 PRO A C 1
ATOM 1721 O O . PRO A 1 219 ? 1.266 13.617 20.145 1.00 85.31 219 PRO A O 1
ATOM 1724 N N . GLY A 1 220 ? 1.096 11.508 19.408 1.00 85.56 220 GLY A N 1
ATOM 1725 C CA . GLY A 1 220 ? 1.258 10.898 20.734 1.00 85.56 220 GLY A CA 1
ATOM 1726 C C . GLY A 1 220 ? -0.033 10.783 21.554 1.00 85.56 220 GLY A C 1
ATOM 1727 O O . GLY A 1 220 ? 0.001 10.181 22.612 1.00 85.56 220 GLY A O 1
ATOM 1728 N N . SER A 1 221 ? -1.189 11.245 21.058 1.00 88.44 221 SER A N 1
ATOM 1729 C CA . SER A 1 221 ? -2.465 11.199 21.801 1.00 88.44 221 SER A CA 1
ATOM 1730 C C . SER A 1 221 ? -3.149 9.818 21.892 1.00 88.44 221 SER A C 1
ATOM 1732 O O . SER A 1 221 ? -4.330 9.745 22.211 1.00 88.44 221 SER A O 1
ATOM 1734 N N . GLY A 1 222 ? -2.473 8.722 21.534 1.00 89.00 222 GLY A N 1
ATOM 1735 C CA . GLY A 1 222 ? -3.045 7.367 21.616 1.00 89.00 222 GLY A CA 1
ATOM 1736 C C . GLY A 1 222 ? -4.007 6.959 20.488 1.00 89.00 222 GLY A C 1
ATOM 1737 O O . GLY A 1 222 ? -4.527 5.851 20.526 1.00 89.00 222 GLY A O 1
ATOM 1738 N N . LYS A 1 223 ? -4.209 7.778 19.444 1.00 92.12 223 LYS A N 1
ATOM 1739 C CA . LYS A 1 223 ? -5.110 7.443 18.313 1.00 92.12 223 LYS A CA 1
ATOM 1740 C C . LYS A 1 223 ? -4.809 6.082 17.682 1.00 92.12 223 LYS A C 1
ATOM 1742 O O . LYS A 1 223 ? -5.688 5.235 17.615 1.00 92.12 223 LYS A O 1
ATOM 1747 N N . SER A 1 224 ? -3.560 5.852 17.271 1.00 90.31 224 SER A N 1
ATOM 1748 C CA . SER A 1 224 ? -3.162 4.567 16.684 1.00 90.31 224 SER A CA 1
ATOM 1749 C C . SER A 1 224 ? -3.320 3.407 17.666 1.00 90.31 224 SER A C 1
ATOM 1751 O O . SER A 1 224 ? -3.654 2.318 17.235 1.00 90.31 224 SER A O 1
ATOM 1753 N N . MET A 1 225 ? -3.168 3.632 18.977 1.00 91.06 225 MET A N 1
ATOM 1754 C CA . MET A 1 225 ? -3.412 2.596 19.989 1.00 91.06 225 MET A CA 1
ATOM 1755 C C . MET A 1 225 ? -4.885 2.174 20.013 1.00 91.06 225 MET A C 1
ATOM 1757 O O . MET A 1 225 ? -5.165 0.981 19.993 1.00 91.06 225 MET A O 1
ATOM 1761 N N . VAL A 1 226 ? -5.812 3.137 19.994 1.00 92.62 226 VAL A N 1
ATOM 1762 C CA . VAL A 1 226 ? -7.257 2.861 19.917 1.00 92.62 226 VAL A CA 1
ATOM 1763 C C . VAL A 1 226 ? -7.588 2.082 18.643 1.00 92.62 226 VAL A C 1
ATOM 1765 O O . VAL A 1 226 ? -8.257 1.058 18.712 1.00 92.62 226 VAL A O 1
ATOM 1768 N N . ILE A 1 227 ? -7.076 2.523 17.488 1.00 94.00 227 ILE A N 1
ATOM 1769 C CA . ILE A 1 227 ? -7.334 1.869 16.195 1.00 94.00 227 ILE A CA 1
ATOM 1770 C C . ILE A 1 227 ? -6.779 0.439 16.175 1.00 94.00 227 ILE A C 1
ATOM 1772 O O . ILE A 1 227 ? -7.489 -0.485 15.785 1.00 94.00 227 ILE A O 1
ATOM 1776 N N . THR A 1 228 ? -5.532 0.244 16.611 1.00 92.31 228 THR A N 1
ATOM 1777 C CA . THR A 1 228 ? -4.885 -1.074 16.651 1.00 92.31 228 THR A CA 1
ATOM 1778 C C . THR A 1 228 ? -5.622 -2.032 17.578 1.00 92.31 228 THR A C 1
ATOM 1780 O O . THR A 1 228 ? -5.840 -3.185 17.211 1.00 92.31 228 THR A O 1
ATOM 1783 N N . GLU A 1 229 ? -6.039 -1.570 18.757 1.00 92.19 229 GLU A N 1
ATOM 1784 C CA . GLU A 1 229 ? -6.743 -2.422 19.713 1.00 92.19 229 GLU A CA 1
ATOM 1785 C C . GLU A 1 229 ? -8.154 -2.779 19.231 1.00 92.19 229 GLU A C 1
ATOM 1787 O O . GLU A 1 229 ? -8.551 -3.941 19.307 1.00 92.19 229 GLU A O 1
ATOM 1792 N N . LEU A 1 230 ? -8.879 -1.830 18.631 1.00 91.50 230 LEU A N 1
ATOM 1793 C CA . LEU A 1 230 ? -10.162 -2.115 17.983 1.00 91.50 230 LEU A CA 1
ATOM 1794 C C . LEU A 1 230 ? -10.017 -3.134 16.857 1.00 91.50 230 LEU A C 1
ATOM 1796 O O . LEU A 1 230 ? -10.813 -4.066 16.764 1.00 91.50 230 LEU A O 1
ATOM 1800 N N . ALA A 1 231 ? -8.985 -2.994 16.025 1.00 90.81 231 ALA A N 1
ATOM 1801 C CA . ALA A 1 231 ? -8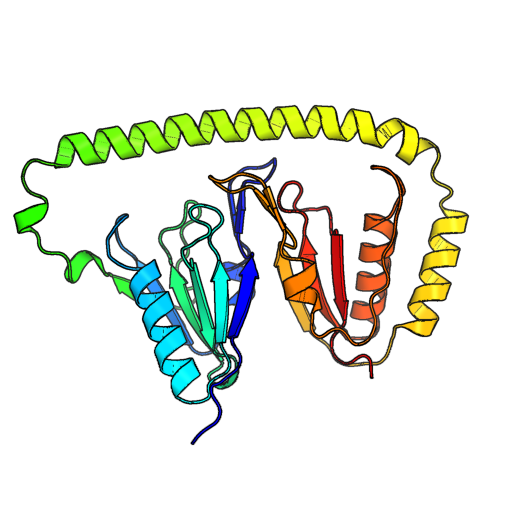.707 -3.950 14.965 1.00 90.81 231 ALA A CA 1
ATOM 1802 C C . ALA A 1 231 ? -8.357 -5.338 15.530 1.00 90.81 231 ALA A C 1
ATOM 1804 O O . ALA A 1 231 ? -8.840 -6.342 15.015 1.00 90.81 231 ALA A O 1
ATOM 1805 N N . ARG A 1 232 ? -7.585 -5.419 16.626 1.00 91.12 232 ARG A N 1
ATOM 1806 C CA . ARG A 1 232 ? -7.302 -6.683 17.330 1.00 91.12 232 ARG A CA 1
ATOM 1807 C C . ARG A 1 232 ? -8.591 -7.351 17.811 1.00 91.12 232 ARG A C 1
ATOM 1809 O O . ARG A 1 232 ? -8.791 -8.534 17.545 1.00 91.12 232 ARG A O 1
ATOM 1816 N N . MET A 1 233 ? -9.469 -6.599 18.474 1.00 89.50 233 MET A N 1
ATOM 1817 C CA . MET A 1 233 ? -10.757 -7.102 18.967 1.00 89.50 233 MET A CA 1
ATOM 1818 C C . MET A 1 233 ? -11.677 -7.540 17.825 1.00 89.50 233 MET A C 1
ATOM 1820 O O . MET A 1 233 ? -12.319 -8.585 17.917 1.00 89.50 233 MET A O 1
ATOM 1824 N N . ALA A 1 234 ? -11.734 -6.770 16.738 1.00 88.31 234 ALA A N 1
ATOM 1825 C CA . ALA A 1 234 ? -12.492 -7.133 15.547 1.00 88.31 234 ALA A CA 1
ATOM 1826 C C . ALA A 1 234 ? -11.953 -8.434 14.941 1.00 88.31 234 ALA A C 1
ATOM 1828 O O . ALA A 1 234 ? -12.708 -9.365 14.694 1.00 88.31 234 ALA A O 1
ATOM 1829 N N . ARG A 1 235 ? -10.634 -8.567 14.795 1.00 87.25 235 ARG A N 1
ATOM 1830 C CA . ARG A 1 235 ? -10.002 -9.792 14.298 1.00 87.25 235 ARG A CA 1
ATOM 1831 C C . ARG A 1 235 ? -10.342 -11.008 15.158 1.00 87.25 235 ARG A C 1
ATOM 1833 O O . ARG A 1 235 ? -10.653 -12.061 14.618 1.00 87.25 235 ARG A O 1
ATOM 1840 N N . GLU A 1 236 ? -10.305 -10.872 16.482 1.00 87.19 236 GLU A N 1
ATOM 1841 C CA . GLU A 1 236 ? -10.618 -11.961 17.424 1.00 87.19 236 GLU A CA 1
ATOM 1842 C C . GLU A 1 236 ? -12.070 -12.412 17.362 1.00 87.19 236 GLU A C 1
ATOM 1844 O O . GLU A 1 236 ? -12.360 -13.593 17.529 1.00 87.19 236 GLU A O 1
ATOM 1849 N N . LYS A 1 237 ? -12.980 -11.491 17.051 1.00 84.94 237 LYS A N 1
ATOM 1850 C CA . LYS A 1 237 ? -14.372 -11.824 16.751 1.00 84.94 237 LYS A CA 1
ATOM 1851 C C . LYS A 1 237 ? -14.557 -12.313 15.299 1.00 84.94 237 LYS A C 1
ATOM 1853 O O . LYS A 1 237 ? -15.686 -12.506 14.861 1.00 84.94 237 LYS A O 1
ATOM 1858 N N . GLY A 1 238 ? -13.457 -12.485 14.559 1.00 82.38 238 GLY A N 1
ATOM 1859 C CA . GLY A 1 238 ? -13.380 -13.000 13.198 1.00 82.38 238 GLY A CA 1
ATOM 1860 C C . GLY A 1 238 ? -13.945 -12.035 12.173 1.00 82.38 238 GLY A C 1
ATOM 1861 O O . GLY A 1 238 ? -14.972 -12.362 11.614 1.00 82.38 238 GLY A O 1
ATOM 1862 N N . TYR A 1 239 ? -13.341 -10.862 11.960 1.00 85.75 239 TYR A N 1
ATOM 1863 C CA . TYR A 1 239 ? -13.837 -9.802 11.058 1.00 85.75 239 TYR A CA 1
ATOM 1864 C C . TYR A 1 239 ? -12.904 -9.644 9.875 1.00 85.75 239 TYR A C 1
ATOM 1866 O O . TYR A 1 239 ? -11.721 -9.964 9.988 1.00 85.75 239 TYR A O 1
ATOM 1874 N N . PHE A 1 240 ? -13.429 -9.120 8.765 1.00 86.56 240 PHE A N 1
ATOM 1875 C CA . PHE A 1 240 ? -12.629 -8.847 7.593 1.00 86.56 240 PHE A CA 1
ATOM 1876 C C . PHE A 1 240 ? -12.113 -7.421 7.688 1.00 86.56 240 PHE A C 1
ATOM 1878 O O . PHE A 1 240 ? -12.886 -6.459 7.634 1.00 86.56 240 PHE A O 1
ATOM 1885 N N . LEU A 1 241 ? -10.803 -7.297 7.851 1.00 91.12 241 LEU A N 1
ATOM 1886 C CA . LEU A 1 241 ? -10.145 -6.039 8.150 1.00 91.12 241 LEU A CA 1
ATOM 1887 C C . LEU A 1 241 ? -9.224 -5.632 7.011 1.00 91.12 241 LEU A C 1
ATOM 1889 O O . LEU A 1 241 ? -8.357 -6.388 6.581 1.00 91.12 241 LEU A O 1
ATOM 1893 N N . GLU A 1 242 ? -9.379 -4.397 6.558 1.00 93.25 242 GLU A N 1
ATOM 1894 C CA . GLU A 1 242 ? -8.372 -3.723 5.751 1.00 93.25 242 GLU A CA 1
ATOM 1895 C C . GLU A 1 242 ? -7.639 -2.726 6.648 1.00 93.25 242 GLU A C 1
ATOM 1897 O O . GLU A 1 242 ? -8.218 -1.753 7.137 1.00 93.25 242 GLU A O 1
ATOM 1902 N N . TYR A 1 243 ? -6.360 -2.979 6.883 1.00 94.75 243 TYR A N 1
ATOM 1903 C CA . TYR A 1 243 ? -5.480 -2.115 7.652 1.00 94.75 243 TYR A CA 1
ATOM 1904 C C . TYR A 1 243 ? -4.827 -1.095 6.733 1.00 94.75 243 TYR A C 1
ATOM 1906 O O . TYR A 1 243 ? -4.250 -1.459 5.709 1.00 94.75 243 TYR A O 1
ATOM 1914 N N . TYR A 1 244 ? -4.858 0.169 7.139 1.00 95.12 244 TYR A N 1
ATOM 1915 C CA . TYR A 1 244 ? -4.234 1.263 6.415 1.00 95.12 244 TYR A CA 1
ATOM 1916 C C . TYR A 1 244 ? -3.181 1.935 7.295 1.00 95.12 244 TYR A C 1
ATOM 1918 O O . TYR A 1 244 ? -3.475 2.592 8.303 1.00 95.12 244 TYR A O 1
ATOM 1926 N N . HIS A 1 245 ? -1.929 1.741 6.899 1.00 94.31 245 HIS A N 1
ATOM 1927 C CA . HIS A 1 245 ? -0.742 2.203 7.608 1.00 94.31 245 HIS A CA 1
ATOM 1928 C C . HIS A 1 245 ? -0.336 3.615 7.187 1.00 94.31 245 HIS A C 1
ATOM 1930 O O . HIS A 1 245 ? -0.650 4.077 6.089 1.00 94.31 245 HIS A O 1
ATOM 1936 N N . CYS A 1 246 ? 0.385 4.317 8.057 1.00 92.75 246 CYS A N 1
ATOM 1937 C CA . CYS A 1 246 ? 1.017 5.584 7.710 1.00 92.75 246 CYS A CA 1
ATOM 1938 C C . CYS A 1 246 ? 2.155 5.349 6.709 1.00 92.75 246 CYS A C 1
ATOM 1940 O O . CYS A 1 246 ? 3.052 4.553 6.975 1.00 92.75 246 CYS A O 1
ATOM 1942 N N . GLY A 1 247 ? 2.201 6.115 5.616 1.00 90.75 247 GLY A N 1
ATOM 1943 C CA . GLY A 1 247 ? 3.274 6.002 4.618 1.00 90.75 247 GLY A CA 1
ATOM 1944 C C . GLY A 1 247 ? 4.681 6.259 5.146 1.00 90.75 247 GLY A C 1
ATOM 1945 O O . GLY A 1 247 ? 5.659 5.813 4.556 1.00 90.75 247 GLY A O 1
ATOM 1946 N N . PHE A 1 248 ? 4.799 6.966 6.266 1.00 92.12 248 PHE A N 1
ATOM 1947 C CA . PHE A 1 248 ? 6.085 7.269 6.884 1.00 92.12 248 PHE A CA 1
ATOM 1948 C C . PHE A 1 248 ? 6.486 6.260 7.972 1.00 92.12 248 PHE A C 1
ATOM 1950 O O . PHE A 1 248 ? 7.673 6.060 8.221 1.00 92.12 248 PHE A O 1
ATOM 1957 N N . ASP A 1 249 ? 5.513 5.640 8.641 1.00 89.88 249 ASP A N 1
ATOM 1958 C CA . ASP A 1 249 ? 5.726 4.798 9.819 1.00 89.88 249 ASP A CA 1
ATOM 1959 C C . ASP A 1 249 ? 4.865 3.536 9.725 1.00 89.88 249 ASP A C 1
ATOM 1961 O O . ASP A 1 249 ? 3.674 3.573 10.036 1.00 89.88 249 ASP A O 1
ATOM 1965 N N . LEU A 1 250 ? 5.482 2.436 9.284 1.00 86.56 250 LEU A N 1
ATOM 1966 C CA . LEU A 1 250 ? 4.809 1.171 8.974 1.00 86.56 250 LEU A CA 1
ATOM 1967 C C . LEU A 1 250 ? 4.040 0.580 10.164 1.00 86.56 250 LEU A C 1
ATOM 1969 O O . LEU A 1 250 ? 3.024 -0.069 9.977 1.00 86.56 250 LEU A O 1
ATOM 1973 N N . GLU A 1 251 ? 4.511 0.805 11.389 1.00 87.25 251 GLU A N 1
ATOM 1974 C CA . GLU A 1 251 ? 3.872 0.284 12.607 1.00 87.25 251 GLU A CA 1
ATOM 1975 C C . GLU A 1 251 ? 2.671 1.138 13.044 1.00 87.25 251 GLU A C 1
ATOM 1977 O O . GLU A 1 251 ? 1.873 0.744 13.897 1.00 87.25 251 GLU A O 1
ATOM 1982 N N . SER A 1 252 ? 2.534 2.336 12.472 1.00 89.94 252 SER A N 1
ATOM 1983 C CA . SER A 1 252 ? 1.472 3.271 12.805 1.00 89.94 252 SER A CA 1
ATOM 1984 C C . SER A 1 252 ? 0.261 3.023 11.912 1.00 89.94 252 SER A C 1
ATOM 1986 O O . SER A 1 252 ? 0.135 3.611 10.837 1.00 89.94 252 SER A O 1
ATOM 1988 N N . ILE A 1 253 ? -0.690 2.232 12.406 1.00 91.75 253 ILE A N 1
ATOM 1989 C CA . ILE A 1 253 ? -2.019 2.135 11.795 1.00 91.75 253 ILE A CA 1
ATOM 1990 C C . ILE A 1 253 ? -2.742 3.473 12.001 1.00 91.75 253 ILE A C 1
ATOM 1992 O O . ILE A 1 253 ? -2.806 4.006 13.118 1.00 91.75 253 ILE A O 1
ATOM 1996 N N . VAL A 1 254 ? -3.248 4.050 10.912 1.00 93.56 254 VAL A N 1
ATOM 1997 C CA . VAL A 1 254 ? -3.963 5.341 10.921 1.00 93.56 254 VAL A CA 1
ATOM 1998 C C . VAL A 1 254 ? -5.429 5.200 10.544 1.00 93.56 254 VAL A C 1
ATOM 2000 O O . VAL A 1 254 ? -6.216 6.093 10.842 1.00 93.56 254 VAL A O 1
ATOM 2003 N N . MET A 1 255 ? -5.802 4.080 9.928 1.00 94.81 255 MET A N 1
ATOM 2004 C CA . MET A 1 255 ? -7.180 3.750 9.602 1.00 94.81 255 MET A CA 1
ATOM 2005 C C . MET A 1 255 ? -7.338 2.229 9.528 1.00 94.81 255 MET A C 1
ATOM 2007 O O . MET A 1 255 ? -6.438 1.514 9.091 1.00 94.81 255 MET A O 1
ATOM 2011 N N . VAL A 1 256 ? -8.496 1.737 9.954 1.00 93.81 256 VAL A N 1
ATOM 2012 C CA . VAL A 1 256 ? -8.937 0.362 9.720 1.00 93.81 256 VAL A CA 1
ATOM 2013 C C . VAL A 1 256 ? -10.319 0.425 9.084 1.00 93.81 256 VAL A C 1
ATOM 2015 O O . VAL A 1 256 ? -11.178 1.175 9.548 1.00 93.81 256 VAL A O 1
ATOM 2018 N N . ILE A 1 257 ? -10.529 -0.328 8.008 1.00 92.44 257 ILE A N 1
ATOM 2019 C CA . ILE A 1 257 ? -11.859 -0.553 7.447 1.00 92.44 257 ILE A CA 1
ATOM 2020 C C . ILE A 1 257 ? -12.295 -1.946 7.866 1.00 92.44 257 ILE A C 1
ATOM 2022 O O . ILE A 1 257 ? -11.689 -2.948 7.493 1.00 92.44 257 ILE A O 1
ATOM 2026 N N . ILE A 1 258 ? -13.370 -1.986 8.642 1.00 88.69 258 ILE A N 1
ATOM 2027 C CA . ILE A 1 258 ? -14.054 -3.212 9.025 1.00 88.69 258 ILE A CA 1
ATOM 2028 C C . ILE A 1 258 ? -15.136 -3.455 7.972 1.00 88.69 258 ILE A C 1
ATOM 2030 O O . ILE A 1 258 ? -16.137 -2.735 7.919 1.00 88.69 258 ILE A O 1
ATOM 2034 N N . ARG A 1 259 ? -14.926 -4.432 7.089 1.00 78.50 259 ARG A N 1
ATOM 2035 C CA . ARG A 1 259 ? -15.937 -4.804 6.093 1.00 78.50 259 ARG A CA 1
ATOM 2036 C C . ARG A 1 259 ? -17.094 -5.534 6.787 1.00 78.50 259 ARG A C 1
ATOM 2038 O O . ARG A 1 259 ? -16.910 -6.158 7.825 1.00 78.50 259 ARG A O 1
ATOM 2045 N N . ASN A 1 260 ? -18.285 -5.462 6.190 1.00 68.38 260 ASN A N 1
ATOM 2046 C CA . ASN A 1 260 ? -19.506 -6.161 6.630 1.00 68.38 260 ASN A CA 1
ATOM 2047 C C . ASN A 1 260 ? -20.160 -5.663 7.936 1.00 68.38 260 ASN A C 1
ATOM 2049 O O . ASN A 1 260 ? -21.079 -6.303 8.448 1.00 68.38 260 ASN A O 1
ATOM 2053 N N . LEU A 1 261 ? -19.784 -4.477 8.418 1.00 63.41 261 LEU A N 1
ATOM 2054 C CA . LEU A 1 261 ? -20.614 -3.701 9.339 1.00 63.41 261 LEU A CA 1
ATOM 2055 C C . LEU A 1 261 ? -21.897 -3.255 8.621 1.00 63.41 261 LEU A C 1
ATOM 2057 O O . LEU A 1 261 ? -21.845 -2.403 7.732 1.00 63.41 261 LEU A O 1
ATOM 2061 N N . GLN A 1 262 ? -23.032 -3.880 8.954 1.00 49.12 262 GLN A N 1
ATOM 2062 C CA . GLN A 1 262 ? -24.343 -3.525 8.390 1.00 49.12 262 GLN A CA 1
ATOM 2063 C C . GLN A 1 262 ? -24.736 -2.079 8.692 1.00 49.12 262 GLN A C 1
ATOM 2065 O O . GLN A 1 262 ? -24.695 -1.691 9.880 1.00 49.12 262 GLN A O 1
#

Secondary structure (DSSP, 8-state):
-PPPPPEEEEE-EEEETTEEEE-HHHHTTT-SEEEEEE--TTSSHHHHHHHHHHHHHHTT--EEEEE-SS-TTSEEEEEEGGGTEEEEE--SSS----SSBTTTEEEEEGGGGS-GGGGTT-HHHHHHHHHHHHHHHHHHHHHHHHHHHHHHHHHHHHHHT--HHHHHHHHHHHHHHH-----EEEEEESEEEETTEEEE-HHHHTTT-S--------TTSSHHHHHHHHHHHHHHTT-EEEEEE-SS-TT-EEEEEETT--